Protein AF-0000000078679024 (afdb_homodimer)

Structure (mmCIF, N/CA/C/O backbone):
data_AF-0000000078679024-model_v1
#
loop_
_entity.id
_entity.type
_entity.pdbx_description
1 polymer '(spotted green pufferfish) hypothetical protein'
#
loop_
_atom_site.group_PDB
_atom_site.id
_atom_site.type_symbol
_atom_site.label_atom_id
_atom_site.label_alt_id
_atom_site.label_comp_id
_atom_site.label_asym_id
_atom_site.label_entity_id
_atom_site.label_seq_id
_atom_site.pdbx_PDB_ins_code
_atom_site.Cartn_x
_atom_site.Cartn_y
_atom_site.Cartn_z
_atom_site.occupancy
_atom_site.B_iso_or_equiv
_atom_site.auth_seq_id
_atom_site.auth_comp_id
_atom_site.auth_asym_id
_atom_site.auth_atom_id
_atom_site.pdbx_PDB_model_num
ATOM 1 N N . MET A 1 1 ? -39.25 55.094 72.938 1 32.94 1 MET A N 1
ATOM 2 C CA . MET A 1 1 ? -39.406 53.719 72.5 1 32.94 1 MET A CA 1
ATOM 3 C C . MET A 1 1 ? -38.875 53.469 71.125 1 32.94 1 MET A C 1
ATOM 5 O O . MET A 1 1 ? -39.406 54 70.125 1 32.94 1 MET A O 1
ATOM 9 N N . VAL A 1 2 ? -37.469 53.344 70.938 1 49.06 2 VAL A N 1
ATOM 10 C CA . VAL A 1 2 ? -36.531 53.312 69.875 1 49.06 2 VAL A CA 1
ATOM 11 C C . VAL A 1 2 ? -36.781 52.062 69 1 49.06 2 VAL A C 1
ATOM 13 O O . VAL A 1 2 ? -36.688 50.938 69.562 1 49.06 2 VAL A O 1
ATOM 16 N N . ALA A 1 3 ? -37.688 52.094 68.062 1 48.56 3 ALA A N 1
ATOM 17 C CA . ALA A 1 3 ? -38.188 51.031 67.188 1 48.56 3 ALA A CA 1
ATOM 18 C C . ALA A 1 3 ? -37.031 50.469 66.312 1 48.56 3 ALA A C 1
ATOM 20 O O . ALA A 1 3 ? -36.438 51.188 65.5 1 48.56 3 ALA A O 1
ATOM 21 N N . SER A 1 4 ? -36.219 49.531 66.938 1 46.69 4 SER A N 1
ATOM 22 C CA . SER A 1 4 ? -35.062 48.844 66.438 1 46.69 4 SER A CA 1
ATOM 23 C C . SER A 1 4 ? -35.406 48 65.188 1 46.69 4 SER A C 1
ATOM 25 O O . SER A 1 4 ? -36.188 47.062 65.25 1 46.69 4 SER A O 1
ATOM 27 N N . THR A 1 5 ? -35.625 48.656 64.062 1 48.84 5 THR A N 1
ATOM 28 C CA . THR A 1 5 ? -36.031 47.906 62.875 1 48.84 5 THR A CA 1
ATOM 29 C C . THR A 1 5 ? -35.031 46.844 62.531 1 48.84 5 THR A C 1
ATOM 31 O O . THR A 1 5 ? -33.812 47.062 62.562 1 48.84 5 THR A O 1
ATOM 34 N N . PRO A 1 6 ? -35.344 45.531 62.781 1 50.16 6 PRO A N 1
ATOM 35 C CA . PRO A 1 6 ? -34.438 44.406 62.625 1 50.16 6 PRO A CA 1
ATOM 36 C C . PRO A 1 6 ? -34 44.219 61.156 1 50.16 6 PRO A C 1
ATOM 38 O O . PRO A 1 6 ? -34.75 44.531 60.219 1 50.16 6 PRO A O 1
ATOM 41 N N . ARG A 1 7 ? -32.719 44.594 60.844 1 45.53 7 ARG A N 1
ATOM 42 C CA . ARG A 1 7 ? -32.062 44.469 59.562 1 45.53 7 ARG A CA 1
ATOM 43 C C . ARG A 1 7 ? -32.125 43.062 59.031 1 45.53 7 ARG A C 1
ATOM 45 O O . ARG A 1 7 ? -31.766 42.094 59.719 1 45.53 7 ARG A O 1
ATOM 52 N N . ARG A 1 8 ? -33.188 42.75 58.25 1 46.03 8 ARG A N 1
ATOM 53 C CA . ARG A 1 8 ? -33.375 41.469 57.625 1 46.03 8 ARG A CA 1
ATOM 54 C C . ARG A 1 8 ? -32.094 41 56.938 1 46.03 8 ARG A C 1
ATOM 56 O O . ARG A 1 8 ? -31.422 41.781 56.25 1 46.03 8 ARG A O 1
ATOM 63 N N . LEU A 1 9 ? -31.391 40.031 57.531 1 47.94 9 LEU A N 1
ATOM 64 C CA . LEU A 1 9 ? -30.188 39.344 57.094 1 47.94 9 LEU A CA 1
ATOM 65 C C . LEU A 1 9 ? -30.406 38.781 55.688 1 47.94 9 LEU A C 1
ATOM 67 O O . LEU A 1 9 ? -31.438 38.156 55.406 1 47.94 9 LEU A O 1
ATOM 71 N N . PRO A 1 10 ? -29.641 39.375 54.719 1 48.75 10 PRO A N 1
ATOM 72 C CA . PRO A 1 10 ? -29.75 38.875 53.344 1 48.75 10 PRO A CA 1
ATOM 73 C C . PRO A 1 10 ? -29.609 37.375 53.25 1 48.75 10 PRO A C 1
ATOM 75 O O . PRO A 1 10 ? -28.938 36.75 54.094 1 48.75 10 PRO A O 1
ATOM 78 N N . ARG A 1 11 ? -30.672 36.625 52.875 1 50.94 11 ARG A N 1
ATOM 79 C CA . ARG A 1 11 ? -30.703 35.188 52.625 1 50.94 11 ARG A CA 1
ATOM 80 C C . ARG A 1 11 ? -29.547 34.75 51.719 1 50.94 11 ARG A C 1
ATOM 82 O O . ARG A 1 11 ? -29.25 35.438 50.75 1 50.94 11 ARG A O 1
ATOM 89 N N . PRO A 1 12 ? -28.562 34.031 52.344 1 49.31 12 PRO A N 1
ATOM 90 C CA . PRO A 1 12 ? -27.469 33.531 51.5 1 49.31 12 PRO A CA 1
ATOM 91 C C . PRO A 1 12 ? -27.984 32.719 50.281 1 49.31 12 PRO A C 1
ATOM 93 O O . PRO A 1 12 ? -28.938 31.969 50.406 1 49.31 12 PRO A O 1
ATOM 96 N N . ALA A 1 13 ? -28.141 33.344 49.156 1 49.66 13 ALA A N 1
ATOM 97 C CA . ALA A 1 13 ? -28.484 32.656 47.906 1 49.66 13 ALA A CA 1
ATOM 98 C C . ALA A 1 13 ? -27.594 31.438 47.688 1 49.66 13 ALA A C 1
ATOM 100 O O . ALA A 1 13 ? -26.375 31.547 47.719 1 49.66 13 ALA A O 1
ATOM 101 N N . VAL A 1 14 ? -28 30.234 48.188 1 46.81 14 VAL A N 1
ATOM 102 C CA . VAL A 1 14 ? -27.344 28.953 47.906 1 46.81 14 VAL A CA 1
ATOM 103 C C . VAL A 1 14 ? -27.172 28.797 46.406 1 46.81 14 VAL A C 1
ATOM 105 O O . VAL A 1 14 ? -28.141 28.781 45.656 1 46.81 14 VAL A O 1
ATOM 108 N N . ALA A 1 15 ? -26.125 29.422 45.812 1 44 15 ALA A N 1
ATOM 109 C CA . ALA A 1 15 ? -25.797 29.125 44.438 1 44 15 ALA A CA 1
ATOM 110 C C . ALA A 1 15 ? -25.641 27.625 44.188 1 44 15 ALA A C 1
ATOM 112 O O . ALA A 1 15 ? -24.828 26.969 44.844 1 44 15 ALA A O 1
ATOM 113 N N . LEU A 1 16 ? -26.766 26.953 43.969 1 39.47 16 LEU A N 1
ATOM 114 C CA . LEU A 1 16 ? -26.656 25.562 43.531 1 39.47 16 LEU A CA 1
ATOM 115 C C . LEU A 1 16 ? -25.719 25.453 42.344 1 39.47 16 LEU A C 1
ATOM 117 O O . LEU A 1 16 ? -25.938 26.078 41.312 1 39.47 16 LEU A O 1
ATOM 121 N N . LEU A 1 17 ? -24.391 25.328 42.625 1 43.72 17 LEU A N 1
ATOM 122 C CA . LEU A 1 17 ? -23.438 24.953 41.594 1 43.72 17 LEU A CA 1
ATOM 123 C C . LEU A 1 17 ? -23.875 23.688 40.875 1 43.72 17 LEU A C 1
ATOM 125 O O . LEU A 1 17 ? -23.953 22.609 41.469 1 43.72 17 LEU A O 1
ATOM 129 N N . ALA A 1 18 ? -24.875 23.781 40 1 44.94 18 ALA A N 1
ATOM 130 C CA . ALA A 1 18 ? -25.125 22.656 39.094 1 44.94 18 ALA A CA 1
ATOM 131 C C . ALA A 1 18 ? -23.844 22.172 38.438 1 44.94 18 ALA A C 1
ATOM 133 O O . ALA A 1 18 ? -23.266 22.875 37.625 1 44.94 18 ALA A O 1
ATOM 134 N N . VAL A 1 19 ? -23.078 21.344 39.094 1 42.03 19 VAL A N 1
ATOM 135 C CA . VAL A 1 19 ? -22.016 20.578 38.469 1 42.03 19 VAL A CA 1
ATOM 136 C C . VAL A 1 19 ? -22.562 19.859 37.25 1 42.03 19 VAL A C 1
ATOM 138 O O . VAL A 1 19 ? -23.375 18.938 37.344 1 42.03 19 VAL A O 1
ATOM 141 N N . SER A 1 20 ? -22.812 20.609 36.156 1 40.78 20 SER A N 1
ATOM 142 C CA . SER A 1 20 ? -23.016 19.891 34.875 1 40.78 20 SER A CA 1
ATOM 143 C C . SER A 1 20 ? -21.969 18.797 34.688 1 40.78 20 SER A C 1
ATOM 145 O O . SER A 1 20 ? -20.781 19.094 34.562 1 40.78 20 SER A O 1
ATOM 147 N N . LEU A 1 21 ? -22.172 17.656 35.312 1 38.16 21 LEU A N 1
ATOM 148 C CA . LEU A 1 21 ? -21.438 16.469 34.906 1 38.16 21 LEU A CA 1
ATOM 149 C C . LEU A 1 21 ? -21.422 16.344 33.375 1 38.16 21 LEU A C 1
ATOM 151 O O . LEU A 1 21 ? -22.438 16 32.75 1 38.16 21 LEU A O 1
ATOM 155 N N . LEU A 1 22 ? -20.766 17.281 32.688 1 38.34 22 LEU A N 1
ATOM 156 C CA . LEU A 1 22 ? -20.406 16.906 31.328 1 38.34 22 LEU A CA 1
ATOM 157 C C . LEU A 1 22 ? -19.859 15.484 31.297 1 38.34 22 LEU A C 1
ATOM 159 O O . LEU A 1 22 ? -18.75 15.227 31.75 1 38.34 22 LEU A O 1
ATOM 163 N N . ILE A 1 23 ? -20.734 14.523 31.609 1 39.69 23 ILE A N 1
ATOM 164 C CA . ILE A 1 23 ? -20.375 13.172 31.188 1 39.69 23 ILE A CA 1
ATOM 165 C C . ILE A 1 23 ? -19.766 13.211 29.797 1 39.69 23 ILE A C 1
ATOM 167 O O . ILE A 1 23 ? -20.453 13.531 28.812 1 39.69 23 ILE A O 1
ATOM 171 N N . GLY A 1 24 ? -18.578 13.773 29.672 1 36.91 24 GLY A N 1
ATOM 172 C CA . GLY A 1 24 ? -17.859 13.422 28.453 1 36.91 24 GLY A CA 1
ATOM 173 C C . GLY A 1 24 ? -18.141 12 27.984 1 36.91 24 GLY A C 1
ATOM 174 O O . GLY A 1 24 ? -17.859 11.039 28.703 1 36.91 24 GLY A O 1
ATOM 175 N N . TRP A 1 25 ? -19.297 11.75 27.438 1 38.66 25 TRP A N 1
ATOM 176 C CA . TRP A 1 25 ? -19.438 10.547 26.609 1 38.66 25 TRP A CA 1
ATOM 177 C C . TRP A 1 25 ? -18.125 10.234 25.906 1 38.66 25 TRP A C 1
ATOM 179 O O . TRP A 1 25 ? -17.734 10.922 24.953 1 38.66 25 TRP A O 1
ATOM 189 N N . SER A 1 26 ? -17.047 10.062 26.625 1 35.62 26 SER A N 1
ATOM 190 C CA . SER A 1 26 ? -16 9.398 25.859 1 35.62 26 SER A CA 1
ATOM 191 C C . SER A 1 26 ? -16.562 8.258 25.016 1 35.62 26 SER A C 1
ATOM 193 O O . SER A 1 26 ? -17.156 7.316 25.547 1 35.62 26 SER A O 1
ATOM 195 N N . GLU A 1 27 ? -17.25 8.555 23.969 1 39 27 GLU A N 1
ATOM 196 C CA . GLU A 1 27 ? -17.438 7.453 23.031 1 39 27 GLU A CA 1
ATOM 197 C C . GLU A 1 27 ? -16.25 6.488 23.094 1 39 27 GLU A C 1
ATOM 199 O O . GLU A 1 27 ? -15.109 6.883 22.859 1 39 27 GLU A O 1
ATOM 204 N N . LEU A 1 28 ? -16.234 5.57 24.094 1 34.84 28 LEU A N 1
ATOM 205 C CA . LEU A 1 28 ? -15.344 4.418 23.953 1 34.84 28 LEU A CA 1
ATOM 206 C C . LEU A 1 28 ? -15.141 4.055 22.484 1 34.84 28 LEU A C 1
ATOM 208 O O . LEU A 1 28 ? -16.094 3.76 21.781 1 34.84 28 LEU A O 1
ATOM 212 N N . ALA A 1 29 ? -14.242 4.746 21.891 1 41.06 29 ALA A N 1
ATOM 213 C CA . ALA A 1 29 ? -13.836 4.266 20.562 1 41.06 29 ALA A CA 1
ATOM 214 C C . ALA A 1 29 ? -13.875 2.742 20.5 1 41.06 29 ALA A C 1
ATOM 216 O O . ALA A 1 29 ? -13.531 2.064 21.469 1 41.06 29 ALA A O 1
ATOM 217 N N . PRO A 1 30 ? -14.836 2.086 19.844 1 41.38 30 PRO A N 1
ATOM 218 C CA . PRO A 1 30 ? -14.797 0.625 19.734 1 41.38 30 PRO A CA 1
ATOM 219 C C . PRO A 1 30 ? -13.375 0.074 19.734 1 41.38 30 PRO A C 1
ATOM 221 O O . PRO A 1 30 ? -12.477 0.678 19.141 1 41.38 30 PRO A O 1
ATOM 224 N N . VAL A 1 31 ? -12.945 -0.505 20.828 1 39.78 31 VAL A N 1
ATOM 225 C CA . VAL A 1 31 ? -11.727 -1.314 20.859 1 39.78 31 VAL A CA 1
ATOM 226 C C . VAL A 1 31 ? -11.602 -2.107 19.562 1 39.78 31 VAL A C 1
ATOM 228 O O . VAL A 1 31 ? -12.398 -3.012 19.297 1 39.78 31 VAL A O 1
ATOM 231 N N . HIS A 1 32 ? -11.336 -1.51 18.5 1 44.28 32 HIS A N 1
ATOM 232 C CA . HIS A 1 32 ? -11.078 -2.305 17.297 1 44.28 32 HIS A CA 1
ATOM 233 C C . HIS A 1 32 ? -10.062 -3.406 17.578 1 44.28 32 HIS A C 1
ATOM 235 O O . HIS A 1 32 ? -9.008 -3.146 18.156 1 44.28 32 HIS A O 1
ATOM 241 N N . LEU A 1 33 ? -10.484 -4.629 17.969 1 45.78 33 LEU A N 1
ATOM 242 C CA . LEU A 1 33 ? -9.68 -5.848 18.031 1 45.78 33 LEU A CA 1
ATOM 243 C C . LEU A 1 33 ? -8.547 -5.812 17.031 1 45.78 33 LEU A C 1
ATOM 245 O O . LEU A 1 33 ? -8.695 -5.262 15.93 1 45.78 33 LEU A O 1
ATOM 249 N N . PRO A 1 34 ? -7.332 -6.078 17.641 1 54.94 34 PRO A N 1
ATOM 250 C CA . PRO A 1 34 ? -6.152 -6.098 16.766 1 54.94 34 PRO A CA 1
ATOM 251 C C . PRO A 1 34 ? -6.398 -6.82 15.445 1 54.94 34 PRO A C 1
ATOM 253 O O . PRO A 1 34 ? -7.172 -7.781 15.398 1 54.94 34 PRO A O 1
ATOM 256 N N . HIS A 1 35 ? -6.215 -6.195 14.367 1 64.12 35 HIS A N 1
ATOM 257 C CA . HIS A 1 35 ? -6.164 -6.742 13.016 1 64.12 35 HIS A CA 1
ATOM 258 C C . HIS A 1 35 ? -5.34 -8.023 12.969 1 64.12 35 HIS A C 1
ATOM 260 O O . HIS A 1 35 ? -4.121 -7.992 13.164 1 64.12 35 HIS A O 1
ATOM 266 N N . LYS A 1 36 ? -6.066 -9.234 13.258 1 84.25 36 LYS A N 1
ATOM 267 C CA . LYS A 1 36 ? -5.309 -10.477 13.141 1 84.25 36 LYS A CA 1
ATOM 268 C C . LYS A 1 36 ? -5.246 -10.953 11.695 1 84.25 36 LYS A C 1
ATOM 270 O O . LYS A 1 36 ? -6.281 -11.172 11.062 1 84.25 36 LYS A O 1
ATOM 275 N N . ALA A 1 37 ? -4.051 -11.141 11.219 1 92.62 37 ALA A N 1
ATOM 276 C CA . ALA A 1 37 ? -3.838 -11.578 9.844 1 92.62 37 ALA A CA 1
ATOM 277 C C . ALA A 1 37 ? -4.273 -13.031 9.664 1 92.62 37 ALA A C 1
ATOM 279 O O . ALA A 1 37 ? -4.152 -13.844 10.586 1 92.62 37 ALA A O 1
ATOM 280 N N . LEU A 1 38 ? -4.762 -13.406 8.531 1 95.62 38 LEU A N 1
ATOM 281 C CA . LEU A 1 38 ? -5.188 -14.766 8.211 1 95.62 38 LEU A CA 1
ATOM 282 C C . LEU A 1 38 ? -3.984 -15.68 8.023 1 95.62 38 LEU A C 1
ATOM 284 O O . LEU A 1 38 ? -4.125 -16.906 8.039 1 95.62 38 LEU A O 1
ATOM 288 N N . SER A 1 39 ? -2.822 -15.133 7.832 1 97.19 39 SER A N 1
ATOM 289 C CA . SER A 1 39 ? -1.558 -15.852 7.703 1 97.19 39 SER A CA 1
ATOM 290 C C . SER A 1 39 ? -0.454 -15.172 8.508 1 97.19 39 SER A C 1
ATOM 292 O O . SER A 1 39 ? -0.233 -13.969 8.367 1 97.19 39 SER A O 1
ATOM 294 N N . PRO A 1 40 ? 0.361 -15.883 9.273 1 95.56 40 PRO A N 1
ATOM 295 C CA . PRO A 1 40 ? 1.356 -15.297 10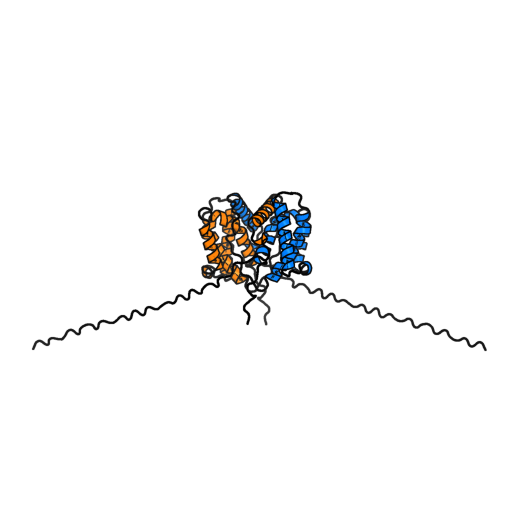.18 1 95.5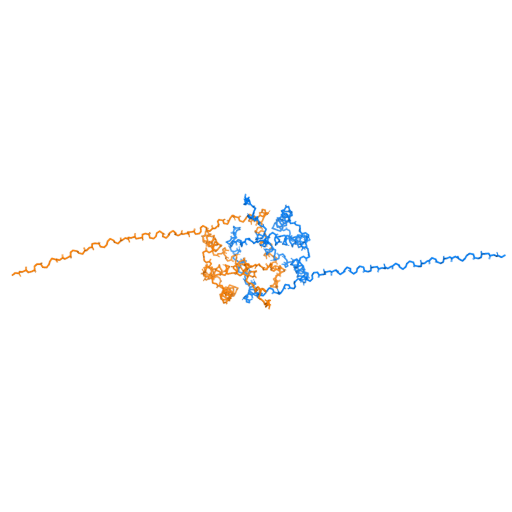6 40 PRO A CA 1
ATOM 296 C C . PRO A 1 40 ? 2.404 -14.469 9.438 1 95.56 40 PRO A C 1
ATOM 298 O O . PRO A 1 40 ? 2.781 -13.391 9.906 1 95.56 40 PRO A O 1
ATOM 301 N N . PRO A 1 41 ? 2.854 -14.875 8.25 1 96.75 41 PRO A N 1
ATOM 302 C CA . PRO A 1 41 ? 3.873 -14.062 7.578 1 96.75 41 PRO A CA 1
ATOM 303 C C . PRO A 1 41 ? 3.389 -12.648 7.266 1 96.75 41 PRO A C 1
ATOM 305 O O . PRO A 1 41 ? 4.203 -11.734 7.102 1 96.75 41 PRO A O 1
ATOM 308 N N . LEU A 1 42 ? 2.121 -12.445 7.219 1 95.5 42 LEU A N 1
ATOM 309 C CA . LEU A 1 42 ? 1.59 -11.117 6.922 1 95.5 42 LEU A CA 1
ATOM 310 C C . LEU A 1 42 ? 1.8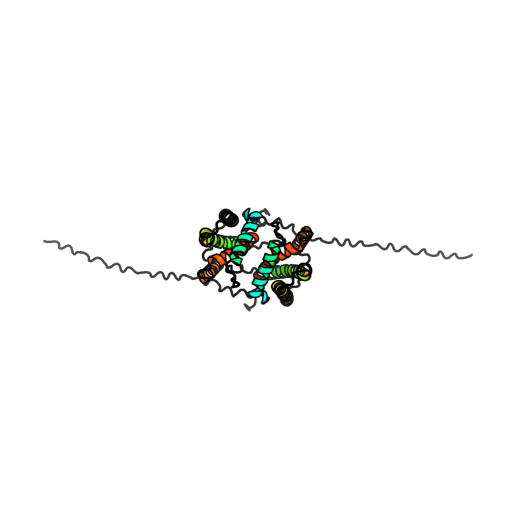93 -10.148 8.055 1 95.5 42 LEU A C 1
ATOM 312 O O . LEU A 1 42 ? 1.947 -8.938 7.84 1 95.5 42 LEU A O 1
ATOM 316 N N . ASP A 1 43 ? 2.143 -10.688 9.258 1 90.62 43 ASP A N 1
ATOM 317 C CA . ASP A 1 43 ? 2.432 -9.852 10.414 1 90.62 43 ASP A CA 1
ATOM 318 C C . ASP A 1 43 ? 3.873 -10.039 10.883 1 90.62 43 ASP A C 1
ATOM 320 O O . ASP A 1 43 ? 4.25 -9.562 11.953 1 90.62 43 ASP A O 1
ATOM 324 N N . ASP A 1 44 ? 4.641 -10.695 10.055 1 92.69 44 ASP A N 1
ATOM 325 C CA . ASP A 1 44 ? 6.012 -11.008 10.453 1 92.69 44 ASP A CA 1
ATOM 326 C C . ASP A 1 44 ? 6.977 -9.922 9.977 1 92.69 44 ASP A C 1
ATOM 328 O O . ASP A 1 44 ? 7.027 -9.609 8.789 1 92.69 44 ASP A O 1
ATOM 332 N N . GLU A 1 45 ? 7.789 -9.445 10.93 1 89.31 45 GLU A N 1
ATOM 333 C CA . GLU A 1 45 ? 8.727 -8.359 10.641 1 89.31 45 GLU A CA 1
ATOM 334 C C . GLU A 1 45 ? 9.789 -8.797 9.641 1 89.31 45 GLU A C 1
ATOM 336 O O . GLU A 1 45 ? 10.195 -8.016 8.781 1 89.31 45 GLU A O 1
ATOM 341 N N . GLN A 1 46 ? 10.172 -10 9.734 1 91.38 46 GLN A N 1
ATOM 342 C CA . GLN A 1 46 ? 11.211 -10.492 8.828 1 91.38 46 GLN A CA 1
ATOM 343 C C . GLN A 1 46 ? 10.68 -10.648 7.41 1 91.38 46 GLN A C 1
ATOM 345 O O . GLN A 1 46 ? 11.406 -10.422 6.441 1 91.38 46 GLN A O 1
ATOM 350 N N . THR A 1 47 ? 9.422 -11.023 7.316 1 94.06 47 THR A N 1
ATOM 351 C CA . THR A 1 47 ? 8.805 -11.086 5.996 1 94.06 47 THR A CA 1
ATOM 352 C C . THR A 1 47 ? 8.719 -9.695 5.375 1 94.06 47 THR A C 1
ATOM 354 O O . THR A 1 47 ? 9.047 -9.508 4.203 1 94.06 47 THR A O 1
ATOM 357 N N . HIS A 1 48 ? 8.344 -8.758 6.188 1 90.88 48 HIS A N 1
ATOM 358 C CA . HIS A 1 48 ? 8.258 -7.379 5.727 1 90.88 48 HIS A CA 1
ATOM 359 C C . HIS A 1 48 ? 9.609 -6.887 5.215 1 90.88 48 HIS A C 1
ATOM 361 O O . HIS A 1 48 ? 9.68 -6.262 4.156 1 90.88 48 HIS A O 1
ATOM 367 N N . LYS A 1 49 ? 10.57 -7.191 5.93 1 89.56 49 LYS A N 1
ATOM 368 C CA . LYS A 1 49 ? 11.914 -6.773 5.531 1 89.56 49 LYS A CA 1
ATOM 369 C C . LYS A 1 49 ? 12.32 -7.422 4.211 1 89.56 49 LYS A C 1
ATOM 371 O O . LYS A 1 49 ? 12.906 -6.766 3.346 1 89.56 49 LYS A O 1
ATOM 376 N N . ALA A 1 50 ? 12.055 -8.68 4.102 1 93.19 50 ALA A N 1
ATOM 377 C CA . ALA A 1 50 ? 12.383 -9.383 2.863 1 93.19 50 ALA A CA 1
ATOM 378 C C . ALA A 1 50 ? 11.648 -8.758 1.676 1 93.19 50 ALA A C 1
ATOM 380 O O . ALA A 1 50 ? 12.219 -8.609 0.595 1 93.19 50 ALA A O 1
ATOM 381 N N . VAL A 1 51 ? 10.352 -8.414 1.859 1 94.44 51 VAL A N 1
ATOM 382 C CA . VAL A 1 51 ? 9.555 -7.77 0.823 1 94.44 51 VAL A CA 1
ATOM 383 C C . VAL A 1 51 ? 10.211 -6.461 0.396 1 94.44 51 VAL A C 1
ATOM 385 O O . VAL A 1 51 ? 10.43 -6.23 -0.795 1 94.44 51 VAL A O 1
ATOM 388 N N . GLU A 1 52 ? 10.617 -5.676 1.297 1 90.75 52 GLU A N 1
ATOM 389 C CA . GLU A 1 52 ? 11.211 -4.367 1.031 1 90.75 52 GLU A CA 1
ATOM 390 C C . GLU A 1 52 ? 12.547 -4.508 0.303 1 90.75 52 GLU A C 1
ATOM 392 O O . GLU A 1 52 ? 12.805 -3.799 -0.669 1 90.75 52 GLU A O 1
ATOM 397 N N . GLU A 1 53 ? 13.305 -5.43 0.794 1 90.88 53 GLU A N 1
ATOM 398 C CA . GLU A 1 53 ? 14.625 -5.613 0.203 1 90.88 53 GLU A CA 1
ATOM 399 C C . GLU A 1 53 ? 14.523 -6.074 -1.248 1 90.88 53 GLU A C 1
ATOM 401 O O . GLU A 1 53 ? 15.227 -5.559 -2.119 1 90.88 53 GLU A O 1
ATOM 406 N N . VAL A 1 54 ? 13.68 -6.988 -1.48 1 93.25 54 VAL A N 1
ATOM 407 C CA . VAL A 1 54 ? 13.531 -7.52 -2.832 1 93.25 54 VAL A CA 1
ATOM 408 C C . VAL A 1 54 ? 12.945 -6.445 -3.748 1 93.25 54 VAL A C 1
ATOM 410 O O . VAL A 1 54 ? 13.43 -6.246 -4.867 1 93.25 54 VAL A O 1
ATOM 413 N N . ALA A 1 55 ? 11.922 -5.754 -3.297 1 92.69 55 ALA A N 1
ATOM 414 C CA . ALA A 1 55 ? 11.32 -4.691 -4.098 1 92.69 55 ALA A CA 1
ATOM 415 C C . ALA A 1 55 ? 12.336 -3.592 -4.406 1 92.69 55 ALA A C 1
ATOM 417 O O . ALA A 1 55 ? 12.445 -3.143 -5.547 1 92.69 55 ALA A O 1
ATOM 418 N N . ASN A 1 56 ? 13.117 -3.203 -3.41 1 89.69 56 ASN A N 1
ATOM 419 C CA . ASN A 1 56 ? 14.109 -2.146 -3.576 1 89.69 56 ASN A CA 1
ATOM 420 C C . ASN A 1 56 ? 15.188 -2.543 -4.578 1 89.69 56 ASN A C 1
ATOM 422 O O . ASN A 1 56 ? 15.562 -1.748 -5.441 1 89.69 56 ASN A O 1
ATOM 426 N N . GLN A 1 57 ? 15.656 -3.715 -4.434 1 90.31 57 GLN A N 1
ATOM 427 C CA . GLN A 1 57 ? 16.703 -4.191 -5.34 1 90.31 57 GLN A CA 1
ATOM 428 C C . GLN A 1 57 ? 16.203 -4.215 -6.781 1 90.31 57 GLN A C 1
ATOM 430 O O . GLN A 1 57 ? 16.922 -3.811 -7.699 1 90.31 57 GLN A O 1
ATOM 435 N N . ALA A 1 58 ? 15 -4.656 -6.973 1 91.94 58 ALA A N 1
ATOM 436 C CA . ALA A 1 58 ? 14.43 -4.699 -8.312 1 91.94 58 ALA A CA 1
ATOM 437 C C . ALA A 1 58 ? 14.266 -3.295 -8.891 1 91.94 58 ALA A C 1
ATOM 439 O O . ALA A 1 58 ? 14.516 -3.068 -10.07 1 91.94 58 ALA A O 1
ATOM 440 N N . GLN A 1 59 ? 13.82 -2.361 -8.07 1 89.62 59 GLN A N 1
ATOM 441 C CA . GLN A 1 59 ? 13.641 -0.982 -8.516 1 89.62 59 GLN A CA 1
ATOM 442 C C . GLN A 1 59 ? 14.977 -0.342 -8.883 1 89.62 59 GLN A C 1
ATOM 444 O O . GLN A 1 59 ? 15.039 0.501 -9.773 1 89.62 59 GLN A O 1
ATOM 449 N N . LEU A 1 60 ? 15.945 -0.691 -8.156 1 87.06 60 LEU A N 1
ATOM 450 C CA . LEU A 1 60 ? 17.281 -0.188 -8.461 1 87.06 60 LEU A CA 1
ATOM 451 C C . LEU A 1 60 ? 17.781 -0.736 -9.789 1 87.06 60 LEU A C 1
ATOM 453 O O . LEU A 1 60 ? 18.484 -0.04 -10.531 1 87.06 60 LEU A O 1
ATOM 457 N N . GLU A 1 61 ? 17.438 -1.966 -10.094 1 88.12 61 GLU A N 1
ATOM 458 C CA . GLU A 1 61 ? 17.859 -2.594 -11.344 1 88.12 61 GLU A CA 1
ATOM 459 C C . GLU A 1 61 ? 17.156 -1.97 -12.539 1 88.12 61 GLU A C 1
ATOM 461 O O . GLU A 1 61 ? 17.75 -1.782 -13.602 1 88.12 61 GLU A O 1
ATOM 466 N N . GLN A 1 62 ? 15.852 -1.698 -12.344 1 82.25 62 GLN A N 1
ATOM 467 C CA . GLN A 1 62 ? 15.062 -1.079 -13.398 1 82.25 62 GLN A CA 1
ATOM 468 C C . GLN A 1 62 ? 14.156 0.014 -12.844 1 82.25 62 GLN A C 1
ATOM 470 O O . GLN A 1 62 ? 13.227 -0.27 -12.078 1 82.25 62 GLN A O 1
ATOM 475 N N . ASP A 1 63 ? 14.594 1.211 -13.25 1 69.56 63 ASP A N 1
ATOM 476 C CA . ASP A 1 63 ? 13.805 2.363 -12.828 1 69.56 63 ASP A CA 1
ATOM 477 C C . ASP A 1 63 ? 12.719 2.688 -13.852 1 69.56 63 ASP A C 1
ATOM 479 O O . ASP A 1 63 ? 12.984 3.352 -14.859 1 69.56 63 ASP A O 1
ATOM 483 N N . ASP A 1 64 ? 11.586 2.117 -13.641 1 77.25 64 ASP A N 1
ATOM 484 C CA . ASP A 1 64 ? 10.445 2.348 -14.523 1 77.25 64 ASP A CA 1
ATOM 485 C C . ASP A 1 64 ? 9.305 3.039 -13.773 1 77.25 64 ASP A C 1
ATOM 487 O O . ASP A 1 64 ? 8.594 2.406 -12.992 1 77.25 64 ASP A O 1
ATOM 491 N N . PRO A 1 65 ? 9.227 4.281 -13.938 1 71.88 65 PRO A N 1
ATOM 492 C CA . PRO A 1 65 ? 8.219 5.039 -13.188 1 71.88 65 PRO A CA 1
ATOM 493 C C . PRO A 1 65 ? 6.816 4.883 -13.766 1 71.88 65 PRO A C 1
ATOM 495 O O . PRO A 1 65 ? 5.867 5.484 -13.258 1 71.88 65 PRO A O 1
ATOM 498 N N . SER A 1 66 ? 6.707 4.031 -14.797 1 75.12 66 SER A N 1
ATOM 499 C CA . SER A 1 66 ? 5.402 3.885 -15.43 1 75.12 66 SER A CA 1
ATOM 500 C C . SER A 1 66 ? 4.344 3.449 -14.422 1 75.12 66 SER A C 1
ATOM 502 O O . SER A 1 66 ? 4.652 3.213 -13.25 1 75.12 66 SER A O 1
ATOM 504 N N . VAL A 1 67 ? 3.201 3.352 -14.938 1 76.38 67 VAL A N 1
ATOM 505 C CA . VAL A 1 67 ? 2.039 3.02 -14.125 1 76.38 67 VAL A CA 1
ATOM 506 C C . VAL A 1 67 ? 2.254 1.673 -13.438 1 76.38 67 VAL A C 1
ATOM 508 O O . VAL A 1 67 ? 2.863 0.768 -14.016 1 76.38 67 VAL A O 1
ATOM 511 N N . ARG A 1 68 ? 1.782 1.633 -12.258 1 86.06 68 ARG A N 1
ATOM 512 C CA . ARG A 1 68 ? 1.866 0.411 -11.469 1 86.06 68 ARG A CA 1
ATOM 513 C C . ARG A 1 68 ? 1.126 -0.736 -12.148 1 86.06 68 ARG A C 1
ATOM 515 O O . ARG A 1 68 ? 0.085 -0.526 -12.773 1 86.06 68 ARG A O 1
ATOM 522 N N . LEU A 1 69 ? 1.668 -1.917 -12.023 1 93 69 LEU A N 1
ATOM 523 C CA . LEU A 1 69 ? 1.064 -3.131 -12.562 1 93 69 LEU A CA 1
ATOM 524 C C . LEU A 1 69 ? -0.224 -3.473 -11.82 1 93 69 LEU A C 1
ATOM 526 O O . LEU A 1 69 ? -1.219 -3.855 -12.445 1 93 69 LEU A O 1
ATOM 530 N N . MET A 1 70 ? -0.158 -3.27 -10.492 1 93.06 70 MET A N 1
ATOM 531 C CA . MET A 1 70 ? -1.303 -3.586 -9.641 1 93.06 70 MET A CA 1
ATOM 532 C C . MET A 1 70 ? -2.393 -2.529 -9.781 1 93.06 70 MET A C 1
ATOM 534 O O . MET A 1 70 ? -2.17 -1.358 -9.469 1 93.06 70 MET A O 1
ATOM 538 N N . PRO A 1 71 ? -3.549 -2.98 -10.258 1 89.94 71 PRO A N 1
ATOM 539 C CA . PRO A 1 71 ? -4.641 -2.006 -10.258 1 89.94 71 PRO A CA 1
ATOM 540 C C . PRO A 1 71 ? -5.102 -1.626 -8.852 1 89.94 71 PRO A C 1
ATOM 542 O O . PRO A 1 71 ? -4.883 -2.385 -7.902 1 89.94 71 PRO A O 1
ATOM 545 N N . HIS A 1 72 ? -5.688 -0.506 -8.789 1 87.5 72 HIS A N 1
ATOM 546 C CA . HIS A 1 72 ? -6.281 -0.104 -7.516 1 87.5 72 HIS A CA 1
ATOM 547 C C . HIS A 1 72 ? -7.457 -1.002 -7.148 1 87.5 72 HIS A C 1
ATOM 549 O O . HIS A 1 72 ? -8.211 -1.436 -8.023 1 87.5 72 HIS A O 1
ATOM 555 N N . PRO A 1 73 ? -7.574 -1.25 -5.887 1 85.56 73 PRO A N 1
ATOM 556 C CA . PRO A 1 73 ? -8.766 -2.008 -5.504 1 85.56 73 PRO A CA 1
ATOM 557 C C . PRO A 1 73 ? -10.062 -1.258 -5.801 1 85.56 73 PRO A C 1
ATOM 559 O O . PRO A 1 73 ? -10.055 -0.031 -5.934 1 85.56 73 PRO A O 1
ATOM 562 N N . PRO A 1 74 ? -11.102 -2.057 -5.895 1 78.69 74 PRO A N 1
ATOM 563 C CA . PRO A 1 74 ? -12.383 -1.393 -6.141 1 78.69 74 PRO A CA 1
ATOM 564 C C . PRO A 1 74 ? -12.758 -0.416 -5.027 1 78.69 74 PRO A C 1
ATOM 566 O O . PRO A 1 74 ? -12.484 -0.674 -3.854 1 78.69 74 PRO A O 1
ATOM 569 N N . ALA A 1 75 ? -13.367 0.626 -5.531 1 76.5 75 ALA A N 1
ATOM 570 C CA . ALA A 1 75 ? -13.812 1.633 -4.574 1 76.5 75 ALA A CA 1
ATOM 571 C C . ALA A 1 75 ? -15.039 1.151 -3.803 1 76.5 75 ALA A C 1
ATOM 573 O O . ALA A 1 75 ? -15.969 0.594 -4.387 1 76.5 75 ALA A O 1
ATOM 574 N N . GLY A 1 76 ? -14.984 1.345 -2.549 1 76.5 76 GLY A N 1
ATOM 575 C CA . GLY A 1 76 ? -16.125 1.031 -1.705 1 76.5 76 GLY A CA 1
ATOM 576 C C . GLY A 1 76 ? -16.922 2.258 -1.29 1 76.5 76 GLY A C 1
ATOM 577 O O . GLY A 1 76 ? -16.531 3.387 -1.6 1 76.5 76 GLY A O 1
ATOM 578 N N . PRO A 1 77 ? -18.016 2.027 -0.634 1 77 77 PRO A N 1
ATOM 579 C CA . PRO A 1 77 ? -18.875 3.141 -0.237 1 77 77 PRO A CA 1
ATOM 580 C C . PRO A 1 77 ? -18.219 4.082 0.761 1 77 77 PRO A C 1
ATOM 582 O O . PRO A 1 77 ? -18.594 5.25 0.865 1 77 77 PRO A O 1
ATOM 585 N N . ASP A 1 78 ? -17.172 3.643 1.404 1 85.38 78 ASP A N 1
ATOM 586 C CA . ASP A 1 78 ? -16.547 4.453 2.439 1 85.38 78 ASP A CA 1
ATOM 587 C C . ASP A 1 78 ? -15.234 5.066 1.936 1 85.38 78 ASP A C 1
ATOM 589 O O . ASP A 1 78 ? -14.43 5.559 2.727 1 85.38 78 ASP A O 1
ATOM 593 N N . ASN A 1 79 ? -15.102 5.117 0.639 1 88.06 79 ASN A N 1
ATOM 594 C CA . ASN A 1 79 ? -13.82 5.531 0.08 1 88.06 79 ASN A CA 1
ATOM 595 C C . ASN A 1 79 ? -13.477 6.969 0.464 1 88.06 79 ASN A C 1
ATOM 597 O O . ASN A 1 79 ? -12.352 7.254 0.87 1 88.06 79 ASN A O 1
ATOM 601 N N . LEU A 1 80 ? -14.492 7.836 0.332 1 91.25 80 LEU A N 1
ATOM 602 C CA . LEU A 1 80 ? -14.211 9.242 0.608 1 91.25 80 LEU A CA 1
ATOM 603 C C . LEU A 1 80 ? -13.859 9.445 2.078 1 91.25 80 LEU A C 1
ATOM 605 O O . LEU A 1 80 ? -12.969 10.242 2.404 1 91.25 80 LEU A O 1
ATOM 609 N N . GLU A 1 81 ? -14.523 8.75 2.945 1 91.5 81 GLU A N 1
ATOM 610 C CA . GLU A 1 81 ? -14.227 8.844 4.371 1 91.5 81 GLU A CA 1
ATOM 611 C C . GLU A 1 81 ? -12.797 8.398 4.66 1 91.5 81 GLU A C 1
ATOM 613 O O . GLU A 1 81 ? -12.062 9.07 5.398 1 91.5 81 GLU A O 1
ATOM 618 N N . ILE A 1 82 ? -12.414 7.32 4.109 1 93.19 82 ILE A N 1
ATOM 619 C CA . ILE A 1 82 ? -11.062 6.789 4.297 1 93.19 82 ILE A CA 1
ATOM 620 C C . ILE A 1 82 ? -10.047 7.738 3.674 1 93.19 82 ILE A C 1
ATOM 622 O O . ILE A 1 82 ? -8.977 7.969 4.242 1 93.19 82 ILE A O 1
ATOM 626 N N . CYS A 1 83 ? -10.414 8.258 2.562 1 95.81 83 CYS A N 1
ATOM 627 C CA . CYS A 1 83 ? -9.594 9.281 1.921 1 95.81 83 CYS A CA 1
ATOM 628 C C . CYS A 1 83 ? -9.344 10.453 2.861 1 95.81 83 CYS A C 1
ATOM 630 O O . CYS A 1 83 ? -8.195 10.836 3.094 1 95.81 83 CYS A O 1
ATOM 632 N N . CYS A 1 84 ? -10.391 10.961 3.432 1 97.44 84 CYS A N 1
ATOM 633 C CA . CYS A 1 84 ? -10.281 12.141 4.289 1 97.44 84 CYS A CA 1
ATOM 634 C C . CYS A 1 84 ? -9.516 11.812 5.566 1 97.44 84 CYS A C 1
ATOM 636 O O . CYS A 1 84 ? -8.789 12.656 6.09 1 97.44 84 CYS A O 1
ATOM 638 N N . LEU A 1 85 ? -9.641 10.633 6.027 1 96.62 85 LEU A N 1
ATOM 639 C CA . LEU A 1 85 ? -8.852 10.156 7.156 1 96.62 85 LEU A CA 1
ATOM 640 C C . LEU A 1 85 ? -7.363 10.234 6.852 1 96.62 85 LEU A C 1
ATOM 642 O O . LEU A 1 85 ? -6.586 10.766 7.648 1 96.62 85 LEU A O 1
ATOM 646 N N . HIS A 1 86 ? -6.992 9.766 5.73 1 97.5 86 HIS A N 1
ATOM 647 C CA . HIS A 1 86 ? -5.578 9.758 5.367 1 97.5 86 HIS A CA 1
ATOM 648 C C . HIS A 1 86 ? -5.102 11.148 4.977 1 97.5 86 HIS A C 1
ATOM 650 O O . HIS A 1 86 ? -3.922 11.469 5.129 1 97.5 86 HIS A O 1
ATOM 656 N N . ALA A 1 87 ? -6.031 11.984 4.547 1 98.44 87 ALA A N 1
ATOM 657 C CA . ALA A 1 87 ? -5.684 13.391 4.367 1 98.44 87 ALA A CA 1
ATOM 658 C C . ALA A 1 87 ? -5.273 14.031 5.691 1 98.44 87 ALA A C 1
ATOM 660 O O . ALA A 1 87 ? -4.379 14.883 5.73 1 98.44 87 ALA A O 1
ATOM 661 N N . ASN A 1 88 ? -5.93 13.656 6.719 1 98.38 88 ASN A N 1
ATOM 662 C CA . ASN A 1 88 ? -5.543 14.141 8.039 1 98.38 88 ASN A CA 1
ATOM 663 C C . ASN A 1 88 ? -4.129 13.703 8.406 1 98.38 88 ASN A C 1
ATOM 665 O O . ASN A 1 88 ? -3.346 14.5 8.93 1 98.38 88 ASN A O 1
ATOM 669 N N . ILE A 1 89 ? -3.773 12.484 8.18 1 98.25 89 ILE A N 1
ATOM 670 C CA . ILE A 1 89 ? -2.438 11.969 8.461 1 98.25 89 ILE A CA 1
ATOM 671 C C . ILE A 1 89 ? -1.42 12.648 7.547 1 98.25 89 ILE A C 1
ATOM 673 O O . ILE A 1 89 ? -0.292 12.922 7.961 1 98.25 89 ILE A O 1
ATOM 677 N N . LEU A 1 90 ? -1.859 12.914 6.348 1 98.56 90 LEU A N 1
ATOM 678 C CA . LEU A 1 90 ? -1.019 13.664 5.422 1 98.56 90 LEU A CA 1
ATOM 679 C C . LEU A 1 90 ? -0.643 15.023 6.008 1 98.56 90 LEU A C 1
ATOM 681 O O . LEU A 1 90 ? 0.521 15.43 5.949 1 98.56 90 LEU A O 1
ATOM 685 N N . ASP A 1 91 ? -1.579 15.68 6.578 1 98.12 91 ASP A N 1
ATOM 686 C CA . ASP A 1 91 ? -1.293 16.969 7.195 1 98.12 91 ASP A CA 1
ATOM 687 C C . ASP A 1 91 ? -0.29 16.828 8.336 1 98.12 91 ASP A C 1
ATOM 689 O O . ASP A 1 91 ? 0.574 17.688 8.523 1 98.12 91 ASP A O 1
ATOM 693 N N . PHE A 1 92 ? -0.436 15.797 9.039 1 98.06 92 PHE A N 1
ATOM 694 C CA . PHE A 1 92 ? 0.546 15.523 10.086 1 98.06 92 PHE A CA 1
ATOM 695 C C . PHE A 1 92 ? 1.941 15.375 9.484 1 98.06 92 PHE A C 1
ATOM 697 O O . PHE A 1 92 ? 2.91 15.914 10.023 1 98.06 92 PHE A O 1
ATOM 704 N N . TYR A 1 93 ? 2.078 14.633 8.445 1 97.5 93 TYR A N 1
ATOM 705 C CA . TYR A 1 93 ? 3.359 14.453 7.77 1 97.5 93 TYR A CA 1
ATOM 706 C C . TYR A 1 93 ? 3.943 15.797 7.344 1 97.5 93 TYR A C 1
ATOM 708 O O . TYR A 1 93 ? 5.133 16.062 7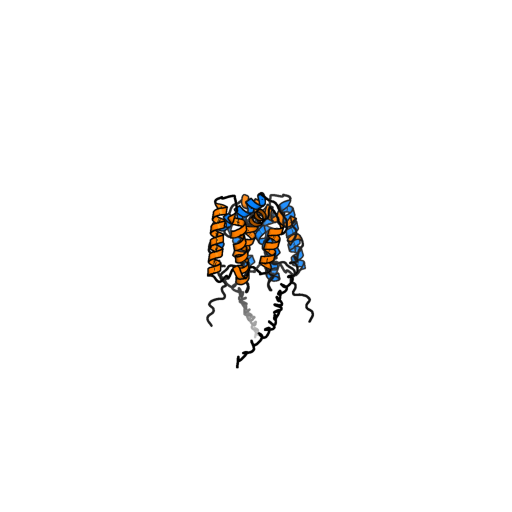.547 1 97.5 93 TYR A O 1
ATOM 716 N N . LEU A 1 94 ? 3.102 16.609 6.715 1 97.19 94 LEU A N 1
ATOM 717 C CA . LEU A 1 94 ? 3.551 17.906 6.207 1 97.19 94 LEU A CA 1
ATOM 718 C C . LEU A 1 94 ? 4.062 18.797 7.34 1 97.19 94 LEU A C 1
ATOM 720 O O . LEU A 1 94 ? 5.066 19.484 7.188 1 97.19 94 LEU A O 1
ATOM 724 N N . LEU A 1 95 ? 3.443 18.656 8.484 1 95.69 95 LEU A N 1
ATOM 725 C CA . LEU A 1 95 ? 3.734 19.547 9.586 1 95.69 95 LEU A CA 1
ATOM 726 C C . LEU A 1 95 ? 4.875 19.016 10.445 1 95.69 95 LEU A C 1
ATOM 728 O O . LEU A 1 95 ? 5.707 19.781 10.938 1 95.69 95 LEU A O 1
ATOM 732 N N . ASN A 1 96 ? 4.945 17.703 10.562 1 94.69 96 ASN A N 1
ATOM 733 C CA . ASN A 1 96 ? 5.809 17.156 11.609 1 94.69 96 ASN A CA 1
ATOM 734 C C . ASN A 1 96 ? 6.957 16.344 11.016 1 94.69 96 ASN A C 1
ATOM 736 O O . ASN A 1 96 ? 7.957 16.094 11.688 1 94.69 96 ASN A O 1
ATOM 740 N N . VAL A 1 97 ? 6.832 15.922 9.844 1 95.25 97 VAL A N 1
ATOM 741 C CA . VAL A 1 97 ? 7.824 15.016 9.266 1 95.25 97 VAL A CA 1
ATOM 742 C C . VAL A 1 97 ? 8.602 15.734 8.164 1 95.25 97 VAL A C 1
ATOM 744 O O . VAL A 1 97 ? 9.828 15.797 8.211 1 95.25 97 VAL A O 1
ATOM 747 N N . LEU A 1 98 ? 7.898 16.391 7.215 1 93.94 98 LEU A N 1
ATOM 748 C CA . LEU A 1 98 ? 8.508 16.938 6.008 1 93.94 98 LEU A CA 1
ATOM 749 C C . LEU A 1 98 ? 8.977 18.375 6.242 1 93.94 98 LEU A C 1
ATOM 751 O O . LEU A 1 98 ? 9.797 18.906 5.484 1 93.94 98 LEU A O 1
ATOM 755 N N . SER A 1 99 ? 8.453 19.047 7.18 1 86.5 99 SER A N 1
ATOM 756 C CA . SER A 1 99 ? 8.844 20.422 7.465 1 86.5 99 SER A CA 1
ATOM 757 C C . SER A 1 99 ? 10.234 20.5 8.07 1 86.5 99 SER A C 1
ATOM 759 O O . SER A 1 99 ? 10.898 21.531 8.008 1 86.5 99 SER A O 1
ATOM 761 N N . HIS A 1 100 ? 10.727 19.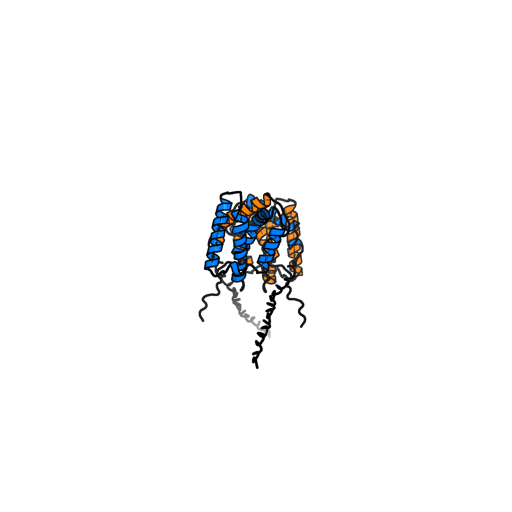422 8.562 1 72.69 100 HIS A N 1
ATOM 762 C CA . HIS A 1 100 ? 11.984 19.422 9.297 1 72.69 100 HIS A CA 1
ATOM 763 C C . HIS A 1 100 ? 13.031 18.562 8.586 1 72.69 100 HIS A C 1
ATOM 765 O O . HIS A 1 100 ? 14.086 18.281 9.148 1 72.69 100 HIS A O 1
ATOM 771 N N . HIS A 1 101 ? 12.711 18.219 7.449 1 67 101 HIS A N 1
ATOM 772 C CA . HIS A 1 101 ? 13.664 17.312 6.82 1 67 101 HIS A CA 1
ATOM 773 C C . HIS A 1 101 ? 14.891 18.062 6.316 1 67 101 HIS A C 1
ATOM 775 O O . HIS A 1 101 ? 14.766 19.094 5.66 1 67 101 HIS A O 1
ATOM 781 N N . SER A 1 102 ? 15.914 17.562 6.73 1 61.69 102 SER A N 1
ATOM 782 C CA . SER A 1 102 ? 17.203 18.219 6.559 1 61.69 102 SER A CA 1
ATOM 783 C C . SER A 1 102 ? 17.703 18.078 5.125 1 61.69 102 SER A C 1
ATOM 785 O O . SER A 1 102 ? 18.406 18.969 4.617 1 61.69 102 SER A O 1
ATOM 787 N N . THR A 1 103 ? 17.453 16.906 4.59 1 65.19 103 THR A N 1
ATOM 788 C CA . THR A 1 103 ? 17.984 16.734 3.244 1 65.19 103 THR A CA 1
ATOM 789 C C . THR A 1 103 ? 17.078 17.375 2.207 1 65.19 103 THR A C 1
ATOM 791 O O . THR A 1 103 ? 15.914 17 2.078 1 65.19 103 THR A O 1
ATOM 794 N N . ASP A 1 104 ? 17.547 18.5 1.815 1 72.25 104 ASP A N 1
ATOM 795 C CA . ASP A 1 104 ? 16.812 19.234 0.784 1 72.25 104 ASP A CA 1
ATOM 796 C C . ASP A 1 104 ? 17.297 18.859 -0.611 1 72.25 104 ASP A C 1
ATOM 798 O O . ASP A 1 104 ? 18.188 19.516 -1.164 1 72.25 104 ASP A O 1
ATOM 802 N N . ASN A 1 105 ? 16.844 17.688 -0.95 1 84.69 105 ASN A N 1
ATOM 803 C CA . ASN A 1 105 ? 17.109 17.328 -2.338 1 84.69 105 ASN A CA 1
ATOM 804 C C . ASN A 1 105 ? 15.883 17.516 -3.219 1 84.69 105 ASN A C 1
ATOM 806 O O . ASN A 1 105 ? 14.828 17.922 -2.74 1 84.69 105 ASN A O 1
ATOM 810 N N . GLN A 1 106 ? 16.078 17.375 -4.449 1 88.5 106 GLN A N 1
ATOM 811 C CA . GLN A 1 106 ? 15.016 17.641 -5.418 1 88.5 106 GLN A CA 1
ATOM 812 C C . GLN A 1 106 ? 13.797 16.766 -5.148 1 88.5 106 GLN A C 1
ATOM 814 O O . GLN A 1 106 ? 12.656 17.234 -5.273 1 88.5 106 GLN A O 1
ATOM 819 N N . HIS A 1 107 ? 14.039 15.57 -4.73 1 88.88 107 HIS A N 1
ATOM 820 C CA . HIS A 1 107 ? 12.93 14.641 -4.5 1 88.88 107 HIS A CA 1
ATOM 821 C C . HIS A 1 107 ? 12.125 15.047 -3.268 1 88.88 107 HIS A C 1
ATOM 823 O O . HIS A 1 107 ? 10.898 14.961 -3.271 1 88.88 107 HIS A O 1
ATOM 829 N N . THR A 1 108 ? 12.766 15.484 -2.279 1 92.19 108 THR A N 1
ATOM 830 C CA . THR A 1 108 ? 12.062 15.906 -1.07 1 92.19 108 THR A CA 1
ATOM 831 C C . THR A 1 108 ? 11.242 17.172 -1.325 1 92.19 108 THR A C 1
ATOM 833 O O . THR A 1 108 ? 10.117 17.281 -0.843 1 92.19 108 THR A O 1
ATOM 836 N N . ARG A 1 109 ? 11.812 18.031 -2.053 1 92.81 109 ARG A N 1
ATOM 837 C CA . ARG A 1 109 ? 11.094 19.25 -2.383 1 92.81 109 ARG A CA 1
ATOM 838 C C . ARG A 1 109 ? 9.844 18.953 -3.203 1 92.81 109 ARG A C 1
ATOM 840 O O . ARG A 1 109 ? 8.773 19.484 -2.92 1 92.81 109 ARG A O 1
ATOM 847 N N . ARG A 1 110 ? 10 18.156 -4.18 1 94.25 110 ARG A N 1
ATOM 848 C CA . ARG A 1 110 ? 8.852 17.766 -4.984 1 94.25 110 ARG A CA 1
ATOM 849 C C . ARG A 1 110 ? 7.789 17.094 -4.129 1 94.25 110 ARG A C 1
ATOM 851 O O . ARG A 1 110 ? 6.598 17.391 -4.25 1 94.25 110 ARG A O 1
ATOM 858 N N . LEU A 1 111 ? 8.25 16.172 -3.35 1 96 111 LEU A N 1
ATOM 859 C CA . LEU A 1 111 ? 7.336 15.453 -2.48 1 96 111 LEU A CA 1
ATOM 860 C C . LEU A 1 111 ? 6.531 16.422 -1.614 1 96 111 LEU A C 1
ATOM 862 O O . LEU A 1 111 ? 5.305 16.312 -1.546 1 96 111 LEU A O 1
ATOM 866 N N . ARG A 1 112 ? 7.215 17.344 -1.002 1 96.06 112 ARG A N 1
ATOM 867 C CA . ARG A 1 112 ? 6.539 18.312 -0.149 1 96.06 112 ARG A CA 1
ATOM 868 C C . ARG A 1 112 ? 5.516 19.125 -0.941 1 96.06 112 ARG A C 1
ATOM 870 O O . ARG A 1 112 ? 4.379 19.297 -0.499 1 96.06 112 ARG A O 1
ATOM 877 N N . SER A 1 113 ? 5.906 19.594 -2.088 1 96.5 113 SER A N 1
ATOM 878 C CA . SER A 1 113 ? 5.023 20.391 -2.932 1 96.5 113 SER A CA 1
ATOM 879 C C . SER A 1 113 ? 3.807 19.594 -3.379 1 96.5 113 SER A C 1
ATOM 881 O O . SER A 1 113 ? 2.672 20.062 -3.27 1 96.5 113 SER A O 1
ATOM 883 N N . ASP A 1 114 ? 4.043 18.406 -3.838 1 97.88 114 ASP A N 1
ATOM 884 C CA . ASP A 1 114 ? 2.965 17.562 -4.359 1 97.88 114 ASP A CA 1
ATOM 885 C C . ASP A 1 114 ? 2.02 17.125 -3.24 1 97.88 114 ASP A C 1
ATOM 887 O O . ASP A 1 114 ? 0.801 17.109 -3.42 1 97.88 114 ASP A O 1
ATOM 891 N N . LEU A 1 115 ? 2.559 16.781 -2.068 1 98.31 115 LEU A N 1
ATOM 892 C CA . LEU A 1 115 ? 1.713 16.375 -0.951 1 98.31 115 LEU A CA 1
ATOM 893 C C . LEU A 1 115 ? 0.9 17.562 -0.43 1 98.31 115 LEU A C 1
ATOM 895 O O . LEU A 1 115 ? -0.258 17.391 -0.037 1 98.31 115 LEU A O 1
ATOM 899 N N . SER A 1 116 ? 1.525 18.719 -0.447 1 97.94 116 SER A N 1
ATOM 900 C CA . SER A 1 116 ? 0.778 19.922 -0.087 1 97.94 116 SER A CA 1
ATOM 901 C C . SER A 1 116 ? -0.377 20.156 -1.052 1 97.94 116 SER A C 1
ATOM 903 O O . SER A 1 116 ? -1.483 20.5 -0.63 1 97.94 116 SER A O 1
ATOM 905 N N . ARG A 1 117 ? -0.075 20 -2.295 1 98.38 117 ARG A N 1
ATOM 906 C CA . ARG A 1 117 ? -1.122 20.141 -3.301 1 98.38 117 ARG A CA 1
ATOM 907 C C . ARG A 1 117 ? -2.24 19.141 -3.084 1 98.38 117 ARG A C 1
ATOM 909 O O . ARG A 1 117 ? -3.42 19.469 -3.184 1 98.38 117 ARG A O 1
ATOM 916 N N . ILE A 1 118 ? -1.944 17.875 -2.783 1 98.56 118 ILE A N 1
ATOM 917 C CA . ILE A 1 118 ? -2.938 16.844 -2.525 1 98.56 118 ILE A CA 1
ATOM 918 C C . ILE A 1 118 ? -3.83 17.266 -1.359 1 98.56 118 ILE A C 1
ATOM 920 O O . ILE A 1 118 ? -5.059 17.188 -1.452 1 98.56 118 ILE A O 1
ATOM 924 N N . SER A 1 119 ? -3.205 17.719 -0.281 1 98.44 119 SER A N 1
ATOM 925 C CA . SER A 1 119 ? -3.963 18.172 0.881 1 98.44 119 SER A CA 1
ATOM 926 C C . SER A 1 119 ? -4.941 19.281 0.506 1 98.44 119 SER A C 1
ATOM 928 O O . SER A 1 119 ? -6.121 19.219 0.864 1 98.44 119 SER A O 1
ATOM 930 N N . HIS A 1 120 ? -4.473 20.188 -0.21 1 98.31 120 HIS A N 1
ATOM 931 C CA . HIS A 1 120 ? -5.305 21.297 -0.639 1 98.31 120 HIS A CA 1
ATOM 932 C C . HIS A 1 120 ? -6.461 20.812 -1.514 1 98.31 120 HIS A C 1
ATOM 934 O O . HIS A 1 120 ? -7.609 21.203 -1.298 1 98.31 120 HIS A O 1
ATOM 940 N N . ASP A 1 121 ? -6.188 20.016 -2.518 1 98.25 121 ASP A N 1
ATOM 941 C CA . ASP A 1 121 ? -7.207 19.5 -3.428 1 98.25 121 ASP A CA 1
ATOM 942 C C . ASP A 1 121 ? -8.273 18.719 -2.67 1 98.25 121 ASP A C 1
ATOM 944 O O . ASP A 1 121 ? -9.461 18.812 -2.973 1 98.25 121 ASP A O 1
ATOM 948 N N . LEU A 1 122 ? -7.844 17.953 -1.712 1 98.06 122 LEU A N 1
ATOM 949 C CA . LEU A 1 122 ? -8.797 17.109 -0.987 1 98.06 122 LEU A CA 1
ATOM 950 C C . LEU A 1 122 ? -9.719 17.969 -0.123 1 98.06 122 LEU A C 1
ATOM 952 O O . LEU A 1 122 ? -10.898 17.641 0.032 1 98.06 122 LEU A O 1
ATOM 956 N N . GLU A 1 123 ? -9.18 19.016 0.438 1 97.75 123 GLU A N 1
ATOM 957 C CA . GLU A 1 123 ? -10.039 19.969 1.13 1 97.75 123 GLU A CA 1
ATOM 958 C C . GLU A 1 123 ? -11.078 20.562 0.181 1 97.75 123 GLU A C 1
ATOM 960 O O . GLU A 1 123 ? -12.25 20.688 0.534 1 97.75 123 GLU A O 1
ATOM 965 N N . ALA A 1 124 ? -10.68 20.812 -0.979 1 96.69 124 ALA A N 1
ATOM 966 C CA . ALA A 1 124 ? -11.57 21.406 -1.979 1 96.69 124 ALA A CA 1
ATOM 967 C C . ALA A 1 124 ? -12.617 20.391 -2.434 1 96.69 124 ALA A C 1
ATOM 969 O O . ALA A 1 124 ? -13.695 20.781 -2.9 1 96.69 124 ALA A O 1
ATOM 970 N N . HIS A 1 125 ? -12.336 19.125 -2.248 1 94.25 125 HIS A N 1
ATOM 971 C CA . HIS A 1 125 ? -13.258 18.078 -2.664 1 94.25 125 HIS A CA 1
ATOM 972 C C . HIS A 1 125 ? -14.078 17.562 -1.485 1 94.25 125 HIS A C 1
ATOM 974 O O . HIS A 1 125 ? -14.555 16.422 -1.506 1 94.25 125 HIS A O 1
ATOM 980 N N . GLY A 1 126 ? -14.016 18.328 -0.397 1 93.75 126 GLY A N 1
ATOM 981 C CA . GLY A 1 126 ? -15.008 18.047 0.628 1 93.75 126 GLY A CA 1
ATOM 982 C C . GLY A 1 126 ? -14.414 17.469 1.896 1 93.75 126 GLY A C 1
ATOM 983 O O . GLY A 1 126 ? -15.133 17.203 2.863 1 93.75 126 GLY A O 1
ATOM 984 N N . CYS A 1 127 ? -13.156 17.297 1.882 1 96.25 127 CYS A N 1
ATOM 985 C CA . CYS A 1 127 ? -12.562 16.781 3.111 1 96.25 127 CYS A CA 1
ATOM 986 C C . CYS A 1 127 ? -12.438 17.891 4.156 1 96.25 127 CYS A C 1
ATOM 988 O O . CYS A 1 127 ? -11.711 18.859 3.963 1 96.25 127 CYS A O 1
ATOM 990 N N . ASN A 1 128 ? -13.211 17.656 5.211 1 96.62 128 ASN A N 1
ATOM 991 C CA . ASN A 1 128 ? -12.891 18.406 6.418 1 96.62 128 ASN A CA 1
ATOM 992 C C . ASN A 1 128 ? -11.789 17.734 7.227 1 96.62 128 ASN A C 1
ATOM 994 O O . ASN A 1 128 ? -12.07 17 8.172 1 96.62 128 ASN A O 1
ATOM 998 N N . ILE A 1 129 ? -10.656 18 6.914 1 96.19 129 ILE A N 1
ATOM 999 C CA . ILE A 1 129 ? -9.484 17.234 7.309 1 96.19 129 ILE A CA 1
ATOM 1000 C C . ILE A 1 129 ? -9.352 17.234 8.828 1 96.19 129 ILE A C 1
ATOM 1002 O O . ILE A 1 129 ? -9.07 16.203 9.438 1 96.19 129 ILE A O 1
ATOM 1006 N N . THR A 1 130 ? -9.594 18.312 9.492 1 94.19 130 THR A N 1
ATOM 1007 C CA . THR A 1 130 ? -9.391 18.469 10.93 1 94.19 130 THR A CA 1
ATOM 1008 C C . THR A 1 130 ? -10.391 17.609 11.703 1 94.19 130 THR A C 1
ATOM 1010 O O . THR A 1 130 ? -10.141 17.25 12.859 1 94.19 130 THR A O 1
ATOM 1013 N N . ARG A 1 131 ? -11.484 17.266 11.117 1 94.19 131 ARG A N 1
ATOM 1014 C CA . ARG A 1 131 ? -12.516 16.469 11.766 1 94.19 131 ARG A CA 1
ATOM 1015 C C . ARG A 1 131 ? -11.992 15.078 12.125 1 94.19 131 ARG A C 1
ATOM 1017 O O . ARG A 1 131 ? -12.5 14.438 13.055 1 94.19 131 ARG A O 1
ATOM 1024 N N . TYR A 1 132 ? -10.961 14.734 11.508 1 94.62 132 TYR A N 1
ATOM 1025 C CA . TYR A 1 132 ? -10.484 13.367 11.664 1 94.62 132 TYR A CA 1
ATOM 1026 C C . TYR A 1 132 ? -9.344 13.297 12.68 1 94.62 132 TYR A C 1
ATOM 1028 O O . TYR A 1 132 ? -8.758 12.234 12.883 1 94.62 132 TYR A O 1
ATOM 1036 N N . HIS A 1 133 ? -9.102 14.32 13.32 1 94.31 133 HIS A N 1
ATOM 1037 C CA . HIS A 1 133 ? -8.016 14.398 14.289 1 94.31 133 HIS A CA 1
ATOM 1038 C C . HIS A 1 133 ? -8.195 13.367 15.406 1 94.31 133 HIS A C 1
ATOM 1040 O O . HIS A 1 133 ? -7.219 12.766 15.859 1 94.31 133 HIS A O 1
ATOM 1046 N N . ASP A 1 134 ? -9.461 13.117 15.75 1 93.56 134 ASP A N 1
ATOM 1047 C CA . ASP A 1 134 ? -9.703 12.234 16.875 1 93.56 134 ASP A CA 1
ATOM 1048 C C . ASP A 1 134 ? -10.188 10.859 16.422 1 93.56 134 ASP A C 1
ATOM 1050 O O . ASP A 1 134 ? -10.586 10.031 17.234 1 93.56 134 ASP A O 1
ATOM 1054 N N . HIS A 1 135 ? -10.172 10.711 15.148 1 92.88 135 HIS A N 1
ATOM 1055 C CA . HIS A 1 135 ? -10.484 9.375 14.664 1 92.88 135 HIS A CA 1
ATOM 1056 C C . HIS A 1 135 ? -9.477 8.352 15.172 1 92.88 135 HIS A C 1
ATOM 1058 O O . HIS A 1 135 ? -8.273 8.625 15.195 1 92.88 135 HIS A O 1
ATOM 1064 N N . GLN A 1 136 ? -9.922 7.254 15.539 1 91.44 136 GLN A N 1
ATOM 1065 C CA . GLN A 1 136 ? -9.086 6.246 16.188 1 91.44 136 GLN A CA 1
ATOM 1066 C C . GLN A 1 136 ? -7.863 5.91 15.336 1 91.44 136 GLN A C 1
ATOM 1068 O O . GLN A 1 136 ? -6.77 5.715 15.867 1 91.44 136 GLN A O 1
ATOM 1073 N N . HIS A 1 137 ? -8.062 5.887 14.102 1 90.5 137 HIS A N 1
ATOM 1074 C CA . HIS A 1 137 ? -6.98 5.57 13.18 1 90.5 137 HIS A CA 1
ATOM 1075 C C . HIS A 1 137 ? -5.883 6.629 13.234 1 90.5 137 HIS A C 1
ATOM 1077 O O . HIS A 1 137 ? -4.699 6.297 13.289 1 90.5 137 HIS A O 1
ATOM 1083 N N . ALA A 1 138 ? -6.285 7.82 13.219 1 95.5 138 ALA A N 1
ATOM 1084 C CA . ALA A 1 138 ? -5.336 8.93 13.281 1 95.5 138 ALA A CA 1
ATOM 1085 C C . ALA A 1 138 ? -4.652 8.984 14.648 1 95.5 138 ALA A C 1
ATOM 1087 O O . ALA A 1 138 ? -3.441 9.211 14.734 1 95.5 138 ALA A O 1
ATOM 1088 N N . VAL A 1 139 ? -5.34 8.703 15.656 1 96.19 139 VAL A N 1
ATOM 1089 C CA . VAL A 1 139 ? -4.801 8.695 17.016 1 96.19 139 VAL A CA 1
ATOM 1090 C C . VAL A 1 139 ? -3.76 7.59 17.141 1 96.19 139 VAL A C 1
ATOM 1092 O O . VAL A 1 139 ? -2.662 7.824 17.656 1 96.19 139 VAL A O 1
ATOM 1095 N N . LYS A 1 140 ? -4.078 6.434 16.672 1 94.56 140 LYS A N 1
ATOM 1096 C CA . LYS A 1 140 ? -3.154 5.309 16.75 1 94.56 140 LYS A CA 1
ATOM 1097 C C . LYS A 1 140 ? -1.869 5.598 15.984 1 94.56 140 LYS A C 1
ATOM 1099 O O . LYS A 1 140 ? -0.774 5.27 16.453 1 94.56 140 LYS A O 1
ATOM 1104 N N . PHE A 1 141 ? -1.974 6.184 14.875 1 96.75 141 PHE A N 1
ATOM 1105 C CA . PHE A 1 141 ? -0.796 6.582 14.117 1 96.75 141 PHE A CA 1
ATOM 1106 C C . PHE A 1 141 ? 0.096 7.5 14.938 1 96.75 141 PHE A C 1
ATOM 1108 O O . PHE A 1 141 ? 1.303 7.273 15.047 1 96.75 141 PHE A O 1
ATOM 1115 N N . ARG A 1 142 ? -0.515 8.516 15.453 1 97.06 142 ARG A N 1
ATOM 1116 C CA . ARG A 1 142 ? 0.258 9.484 16.219 1 97.06 142 ARG A CA 1
ATOM 1117 C C . ARG A 1 142 ? 0.904 8.836 17.438 1 97.06 142 ARG A C 1
ATOM 1119 O O . ARG A 1 142 ? 2.055 9.133 17.766 1 97.06 142 ARG A O 1
ATOM 1126 N N . GLN A 1 143 ? 0.197 7.984 18.094 1 95.88 143 GLN A N 1
ATOM 1127 C CA . GLN A 1 143 ? 0.762 7.273 19.234 1 95.88 143 GLN A CA 1
ATOM 1128 C C . GLN A 1 143 ? 1.996 6.473 18.828 1 95.88 143 GLN A C 1
ATOM 1130 O O . GLN A 1 143 ? 3.045 6.578 19.469 1 95.88 143 GLN A O 1
ATOM 1135 N N . ARG A 1 144 ? 1.924 5.746 17.766 1 93.69 144 ARG A N 1
ATOM 1136 C CA . ARG A 1 144 ? 3.047 4.945 17.281 1 93.69 144 ARG A CA 1
ATOM 1137 C C . ARG A 1 144 ? 4.211 5.832 16.859 1 93.69 144 ARG A C 1
ATOM 1139 O O . ARG A 1 144 ? 5.371 5.5 17.094 1 93.69 144 ARG A O 1
ATOM 1146 N N . TYR A 1 145 ? 3.908 6.941 16.266 1 96.19 145 TYR A N 1
ATOM 1147 C CA . TYR A 1 145 ? 4.922 7.902 15.852 1 96.19 145 TYR A CA 1
ATOM 1148 C C . TYR A 1 145 ? 5.723 8.406 17.047 1 96.19 145 TYR A C 1
ATOM 1150 O O . TYR A 1 145 ? 6.957 8.367 17.031 1 96.19 145 TYR A O 1
ATOM 1158 N N . PHE A 1 146 ? 5.047 8.75 18.016 1 95.5 146 PHE A N 1
ATOM 1159 C CA . PHE A 1 146 ? 5.73 9.359 19.156 1 95.5 146 PHE A CA 1
ATOM 1160 C C . PHE A 1 146 ? 6.41 8.305 20.016 1 95.5 146 PHE A C 1
ATOM 1162 O O . PHE A 1 146 ? 7.422 8.57 20.656 1 95.5 146 PHE A O 1
ATOM 1169 N N . GLU A 1 147 ? 5.941 7.125 19.969 1 92.62 147 GLU A N 1
ATOM 1170 C CA . GLU A 1 147 ? 6.547 6.023 20.703 1 92.62 147 GLU A CA 1
ATOM 1171 C C . GLU A 1 147 ? 7.91 5.656 20.125 1 92.62 147 GLU A C 1
ATOM 1173 O O . GLU A 1 147 ? 8.734 5.039 20.812 1 92.62 147 GLU A O 1
ATOM 1178 N N . HIS A 1 148 ? 8.219 6 18.922 1 91.19 148 HIS A N 1
ATOM 1179 C CA . HIS A 1 148 ? 9.453 5.605 18.25 1 91.19 148 HIS A CA 1
ATOM 1180 C C .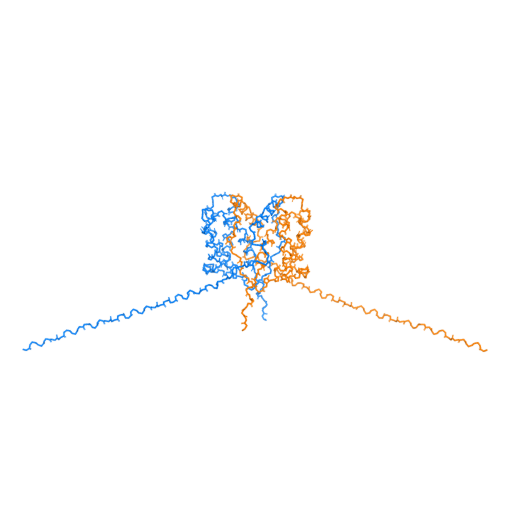 HIS A 1 148 ? 10.609 6.504 18.656 1 91.19 148 HIS A C 1
ATOM 1182 O O . HIS A 1 148 ? 11.75 6.27 18.25 1 91.19 148 HIS A O 1
ATOM 1188 N N . GLY A 1 149 ? 10.391 7.559 19.422 1 89.12 149 GLY A N 1
ATOM 1189 C CA . GLY A 1 149 ? 11.453 8.336 20.031 1 89.12 149 GLY A CA 1
ATOM 1190 C C . GLY A 1 149 ? 12.188 9.227 19.047 1 89.12 149 GLY A C 1
ATOM 1191 O O . GLY A 1 149 ? 11.562 9.969 18.297 1 89.12 149 GLY A O 1
ATOM 1192 N N . GLN A 1 150 ? 13.602 9.102 18.984 1 87.25 150 GLN A N 1
ATOM 1193 C CA . GLN A 1 150 ? 14.43 10.062 18.266 1 87.25 150 GLN A CA 1
ATOM 1194 C C . GLN A 1 150 ? 14.438 9.773 16.766 1 87.25 150 GLN A C 1
ATOM 1196 O O . GLN A 1 150 ? 14.711 10.664 15.953 1 87.25 150 GLN A O 1
ATOM 1201 N N . HIS A 1 151 ? 14.055 8.594 16.438 1 89.25 151 HIS A N 1
ATOM 1202 C CA . HIS A 1 151 ? 14.125 8.219 15.023 1 89.25 151 HIS A CA 1
ATOM 1203 C C . HIS A 1 151 ? 12.734 8.195 14.391 1 89.25 151 HIS A C 1
ATOM 1205 O O . HIS A 1 151 ? 12.555 7.66 13.297 1 89.25 151 HIS A O 1
ATOM 1211 N N . ARG A 1 152 ? 11.789 8.773 15.078 1 93.12 152 ARG A N 1
ATOM 1212 C CA . ARG A 1 152 ? 10.398 8.727 14.641 1 93.12 152 ARG A CA 1
ATOM 1213 C C . ARG A 1 152 ? 10.227 9.375 13.273 1 93.12 152 ARG A C 1
ATOM 1215 O O . ARG A 1 152 ? 9.438 8.898 12.453 1 93.12 152 ARG A O 1
ATOM 1222 N N . ARG A 1 153 ? 10.961 10.383 13.031 1 93.56 153 ARG A N 1
ATOM 1223 C CA . ARG A 1 153 ? 10.812 11.086 11.766 1 93.56 153 ARG A CA 1
ATOM 1224 C C . ARG A 1 153 ? 11.359 10.25 10.609 1 93.56 153 ARG A C 1
ATOM 1226 O O . ARG A 1 153 ? 10.734 10.164 9.547 1 93.56 153 ARG A O 1
ATOM 1233 N N . THR A 1 154 ? 12.484 9.68 10.758 1 92.38 154 THR A N 1
ATOM 1234 C CA . THR A 1 154 ? 13.078 8.828 9.734 1 92.38 154 THR A CA 1
ATOM 1235 C C . THR A 1 154 ? 12.188 7.617 9.453 1 92.38 154 THR A C 1
ATOM 1237 O O . THR A 1 154 ? 12.023 7.223 8.297 1 92.38 154 THR A O 1
ATOM 1240 N N . LYS A 1 155 ? 11.602 7.102 10.539 1 93.31 155 LYS A N 1
ATOM 1241 C CA . LYS A 1 155 ? 10.68 5.98 10.359 1 93.31 155 LYS A CA 1
ATOM 1242 C C . LYS A 1 155 ? 9.461 6.398 9.539 1 93.31 155 LYS A C 1
ATOM 1244 O O . LYS A 1 155 ? 9.047 5.684 8.625 1 93.31 155 LYS A O 1
ATOM 1249 N N . ALA A 1 156 ? 8.961 7.52 9.906 1 95.31 156 ALA A N 1
ATOM 1250 C CA . ALA A 1 156 ? 7.797 8.008 9.18 1 95.31 156 ALA A CA 1
ATOM 1251 C C . ALA A 1 156 ? 8.133 8.258 7.711 1 95.31 156 ALA A C 1
ATOM 1253 O O . ALA A 1 156 ? 7.355 7.906 6.82 1 95.31 156 ALA A O 1
ATOM 1254 N N . LEU A 1 157 ? 9.273 8.844 7.469 1 94.88 157 LEU A N 1
ATOM 1255 C CA . LEU A 1 157 ? 9.695 9.094 6.094 1 94.88 157 LEU A CA 1
ATOM 1256 C C . LEU A 1 157 ? 9.844 7.781 5.324 1 94.88 157 LEU A C 1
ATOM 1258 O O . LEU A 1 157 ? 9.516 7.711 4.141 1 94.88 157 LEU A O 1
ATOM 1262 N N . GLY A 1 158 ? 10.281 6.773 6.004 1 93 158 GLY A N 1
ATOM 1263 C CA . GLY A 1 158 ? 10.43 5.461 5.395 1 93 158 GLY A CA 1
ATOM 1264 C C . GLY A 1 158 ? 9.109 4.805 5.047 1 93 158 GLY A C 1
ATOM 1265 O O . GLY A 1 158 ? 9.062 3.846 4.277 1 93 158 GLY A O 1
ATOM 1266 N N . GLU A 1 159 ? 7.984 5.402 5.613 1 93.81 159 GLU A N 1
ATOM 1267 C CA . GLU A 1 159 ? 6.664 4.824 5.383 1 93.81 159 GLU A CA 1
ATOM 1268 C C . GLU A 1 159 ? 5.77 5.785 4.602 1 93.81 159 GLU A C 1
ATOM 1270 O O . GLU A 1 159 ? 4.562 5.57 4.496 1 93.81 159 GLU A O 1
ATOM 1275 N N . VAL A 1 160 ? 6.383 6.805 4 1 96 160 VAL A N 1
ATOM 1276 C CA . VAL A 1 160 ? 5.574 7.797 3.303 1 96 160 VAL A CA 1
ATOM 1277 C C . VAL A 1 160 ? 4.914 7.164 2.08 1 96 160 VAL A C 1
ATOM 1279 O O . VAL A 1 160 ? 3.846 7.598 1.646 1 96 160 VAL A O 1
ATOM 1282 N N . ASP A 1 161 ? 5.523 6.141 1.526 1 92.5 161 ASP A N 1
ATOM 1283 C CA . ASP A 1 161 ? 4.949 5.441 0.381 1 92.5 161 ASP A CA 1
ATOM 1284 C C . ASP A 1 161 ? 3.648 4.734 0.764 1 92.5 161 ASP A C 1
ATOM 1286 O O . ASP A 1 161 ? 2.707 4.684 -0.03 1 92.5 161 ASP A O 1
ATOM 1290 N N . ILE A 1 162 ? 3.547 4.227 1.943 1 94.62 162 ILE A N 1
ATOM 1291 C CA . ILE A 1 162 ? 2.322 3.588 2.414 1 94.62 162 ILE A CA 1
ATOM 1292 C C . ILE A 1 162 ? 1.193 4.617 2.467 1 94.62 162 ILE A C 1
ATOM 1294 O O . ILE A 1 162 ? 0.082 4.352 2.004 1 94.62 162 ILE A O 1
ATOM 1298 N N . LEU A 1 163 ? 1.494 5.797 3.088 1 97.06 163 LEU A N 1
ATOM 1299 C CA . LEU A 1 163 ? 0.503 6.867 3.102 1 97.06 163 LEU A CA 1
ATOM 1300 C C . LEU A 1 163 ? 0.073 7.23 1.684 1 97.06 163 LEU A C 1
ATOM 1302 O O . LEU A 1 163 ? -1.122 7.363 1.408 1 97.06 163 LEU A O 1
ATOM 1306 N N . PHE A 1 164 ? 1.029 7.344 0.805 1 96.75 164 PHE A N 1
ATOM 1307 C CA . PHE A 1 164 ? 0.736 7.723 -0.572 1 96.75 164 PHE A CA 1
ATOM 1308 C C . PHE A 1 164 ? -0.115 6.656 -1.256 1 96.75 164 PHE A C 1
ATOM 1310 O O . PHE A 1 164 ? -1.025 6.98 -2.021 1 96.75 164 PHE A O 1
ATOM 1317 N N . TYR A 1 165 ? 0.14 5.426 -0.97 1 93.56 165 TYR A N 1
ATOM 1318 C CA . TYR A 1 165 ? -0.655 4.328 -1.514 1 93.56 165 TYR A CA 1
ATOM 1319 C C . TYR A 1 165 ? -2.102 4.418 -1.04 1 93.56 165 TYR A C 1
ATOM 1321 O O . TYR A 1 165 ? -3.031 4.23 -1.828 1 93.56 165 TYR A O 1
ATOM 1329 N N . TYR A 1 166 ? -2.301 4.695 0.191 1 94.69 166 TYR A N 1
ATOM 1330 C CA . TYR A 1 166 ? -3.658 4.84 0.702 1 94.69 166 TYR A CA 1
ATOM 1331 C C . TYR A 1 166 ? -4.375 6.004 0.029 1 94.69 166 TYR A C 1
ATOM 1333 O O . TYR A 1 166 ? -5.539 5.879 -0.366 1 94.69 166 TYR A O 1
ATOM 1341 N N . LEU A 1 167 ? -3.686 7.078 -0.128 1 96.75 167 LEU A N 1
ATOM 1342 C CA . LEU A 1 167 ? -4.289 8.219 -0.798 1 96.75 167 LEU A CA 1
ATOM 1343 C C . LEU A 1 167 ? -4.652 7.879 -2.238 1 96.75 167 LEU A C 1
ATOM 1345 O O . LEU A 1 167 ? -5.734 8.242 -2.713 1 96.75 167 LEU A O 1
ATOM 1349 N N . GLN A 1 168 ? -3.814 7.195 -2.924 1 93.5 168 GLN A N 1
ATOM 1350 C CA . GLN A 1 168 ? -4.07 6.797 -4.305 1 93.5 168 GLN A CA 1
ATOM 1351 C C . GLN A 1 168 ? -5.293 5.887 -4.395 1 93.5 168 GLN A C 1
ATOM 1353 O O . GLN A 1 168 ? -6.09 6.004 -5.328 1 93.5 168 GLN A O 1
ATOM 1358 N N . ASP A 1 169 ? -5.469 5.07 -3.447 1 91.5 169 ASP A N 1
ATOM 1359 C CA . ASP A 1 169 ? -6.496 4.035 -3.521 1 91.5 169 ASP A CA 1
ATOM 1360 C C . ASP A 1 169 ? -7.863 4.59 -3.119 1 91.5 169 ASP A C 1
ATOM 1362 O O . ASP A 1 169 ? -8.891 4.184 -3.67 1 91.5 169 ASP A O 1
ATOM 1366 N N . TYR A 1 170 ? -7.797 5.504 -2.213 1 93.5 170 TYR A N 1
ATOM 1367 C CA . TYR A 1 170 ? -9.086 5.863 -1.626 1 93.5 170 TYR A CA 1
ATOM 1368 C C . TYR A 1 170 ? -9.531 7.242 -2.102 1 93.5 170 TYR A C 1
ATOM 1370 O O . TYR A 1 170 ? -10.719 7.578 -2.012 1 93.5 170 TYR A O 1
ATOM 1378 N N . CYS A 1 171 ? -8.562 8.023 -2.508 1 95.56 171 CYS A N 1
ATOM 1379 C CA . CYS A 1 171 ? -8.93 9.375 -2.906 1 95.56 171 CYS A CA 1
ATOM 1380 C C . CYS A 1 171 ? -9.18 9.453 -4.406 1 95.56 171 CYS A C 1
ATOM 1382 O O . CYS A 1 171 ? -8.477 10.172 -5.121 1 95.56 171 CYS A O 1
ATOM 1384 N N . VAL A 1 172 ? -10.305 8.828 -4.793 1 92.19 172 VAL A N 1
ATOM 1385 C CA . VAL A 1 172 ? -10.688 8.672 -6.191 1 92.19 172 VAL A CA 1
ATOM 1386 C C . VAL A 1 172 ? -12.109 9.172 -6.395 1 92.19 172 VAL A C 1
ATOM 1388 O O . VAL A 1 172 ? -12.906 9.203 -5.453 1 92.19 172 VAL A O 1
ATOM 1391 N N . GLN A 1 173 ? -12.391 9.625 -7.598 1 84.44 173 GLN A N 1
ATOM 1392 C CA . GLN A 1 173 ? -13.727 10.086 -7.953 1 84.44 173 GLN A CA 1
ATOM 1393 C C . GLN A 1 173 ? -14.711 8.914 -8.008 1 84.44 173 GLN A C 1
ATOM 1395 O O . GLN A 1 173 ? -14.383 7.848 -8.523 1 84.44 173 GLN A O 1
ATOM 1400 N N . SER A 1 174 ? -15.734 8.898 -7.117 1 66.69 174 SER A N 1
ATOM 1401 C CA . SER A 1 174 ? -16.734 7.848 -7.125 1 66.69 174 SER A CA 1
ATOM 1402 C C . SER A 1 174 ? -17.641 7.961 -8.344 1 66.69 174 SER A C 1
ATOM 1404 O O . SER A 1 174 ? -17.938 9.062 -8.812 1 66.69 174 SER A O 1
ATOM 1406 N N . ASP A 1 175 ? -17.781 7.031 -9.148 1 55.84 175 ASP A N 1
ATOM 1407 C CA . ASP A 1 175 ? -18.781 7.043 -10.203 1 55.84 175 ASP A CA 1
ATOM 1408 C C . ASP A 1 175 ? -20.188 7.238 -9.625 1 55.84 175 ASP A C 1
ATOM 1410 O O . ASP A 1 175 ? -21.156 7.328 -10.367 1 55.84 175 ASP A O 1
ATOM 1414 N N . VAL A 1 176 ? -20.578 7.043 -8.414 1 46.62 176 VAL A N 1
ATOM 1415 C CA . VAL A 1 176 ? -22 7.105 -8.102 1 46.62 176 VAL A CA 1
ATOM 1416 C C . VAL A 1 176 ? -22.578 8.453 -8.539 1 46.62 176 VAL A C 1
ATOM 1418 O O . VAL A 1 176 ? -23.719 8.773 -8.242 1 46.62 176 VAL A O 1
ATOM 1421 N N . SER A 1 177 ? -22.094 9.406 -9.031 1 36.94 177 SER A N 1
ATOM 1422 C CA . SER A 1 177 ? -22.953 10.57 -9.258 1 36.94 177 SER A CA 1
ATOM 1423 C C . SER A 1 177 ? -24.141 10.227 -10.141 1 36.94 177 SER A C 1
ATOM 1425 O O . SER A 1 177 ? -25.266 10.625 -9.852 1 36.94 177 SER A O 1
ATOM 1427 N N . THR A 1 178 ? -24.094 10.336 -11.688 1 33.81 178 THR A N 1
ATOM 1428 C CA . THR A 1 178 ? -25.172 10.867 -12.508 1 33.81 178 THR A CA 1
ATOM 1429 C C . THR A 1 178 ? -26.219 9.789 -12.773 1 33.81 178 THR A C 1
ATOM 1431 O O . THR A 1 178 ? -26.844 9.773 -13.836 1 33.81 178 THR A O 1
ATOM 1434 N N . ALA A 1 179 ? -26.406 8.703 -12.398 1 35.62 179 ALA A N 1
ATOM 1435 C CA . ALA A 1 179 ? -27.703 8.164 -12.766 1 35.62 179 ALA A CA 1
ATOM 1436 C C . ALA A 1 179 ? -28.828 9.031 -12.203 1 35.62 179 ALA A C 1
ATOM 1438 O O . ALA A 1 179 ? -28.984 9.141 -10.984 1 35.62 179 ALA A O 1
ATOM 1439 N N . THR A 1 180 ? -29.141 10.18 -12.836 1 28.34 180 THR A N 1
ATOM 1440 C CA . THR A 1 180 ? -30.422 10.852 -12.695 1 28.34 180 THR A CA 1
ATOM 1441 C C . THR A 1 180 ? -31.562 9.828 -12.586 1 28.34 180 THR A C 1
ATOM 1443 O O . THR A 1 180 ? -31.688 8.945 -13.438 1 28.34 180 THR A O 1
ATOM 1446 N N . PRO A 1 181 ? -32.438 9.914 -11.633 1 29.3 181 PRO A N 1
ATOM 1447 C CA . PRO A 1 181 ? -33.656 9.141 -11.805 1 29.3 181 PRO A CA 1
ATOM 1448 C C . PRO A 1 181 ? -34.312 9.352 -13.172 1 29.3 181 PRO A C 1
ATOM 1450 O O . PRO A 1 181 ? -34.125 10.414 -13.789 1 29.3 181 PRO A O 1
ATOM 1453 N N . MET B 1 1 ? -40.031 -69.5 -56.156 1 33.03 1 MET B N 1
ATOM 1454 C CA . MET B 1 1 ? -40.656 -68.25 -55.812 1 33.03 1 MET B CA 1
ATOM 1455 C C . MET B 1 1 ? -39.812 -67.438 -54.875 1 33.03 1 MET B C 1
ATOM 1457 O O . MET B 1 1 ? -39.625 -67.812 -53.719 1 33.03 1 MET B O 1
ATOM 1461 N N . VAL B 1 2 ? -38.688 -66.812 -55.406 1 50 2 VAL B N 1
ATOM 1462 C CA . VAL B 1 2 ? -37.5 -66.125 -54.906 1 50 2 VAL B CA 1
ATOM 1463 C C . VAL B 1 2 ? -37.906 -64.812 -54.219 1 50 2 VAL B C 1
ATOM 1465 O O . VAL B 1 2 ? -38.5 -63.906 -54.875 1 50 2 VAL B O 1
ATOM 1468 N N . ALA B 1 3 ? -38.375 -64.875 -52.969 1 49.41 3 ALA B N 1
ATOM 1469 C CA . ALA B 1 3 ? -38.906 -63.812 -52.094 1 49.41 3 ALA B CA 1
ATOM 1470 C C . ALA B 1 3 ? -37.875 -62.688 -51.938 1 49.41 3 ALA B C 1
ATOM 1472 O O . ALA B 1 3 ? -36.781 -62.906 -51.406 1 49.41 3 ALA B O 1
ATOM 1473 N N . SER B 1 4 ? -37.781 -61.719 -52.906 1 46.34 4 SER B N 1
ATOM 1474 C CA . SER B 1 4 ? -36.906 -60.562 -53.062 1 46.34 4 SER B CA 1
ATOM 1475 C C . SER B 1 4 ? -37.094 -59.562 -51.906 1 46.34 4 SER B C 1
ATOM 1477 O O . SER B 1 4 ? -38.188 -59 -51.781 1 46.34 4 SER B O 1
ATOM 1479 N N . THR B 1 5 ? -36.688 -59.906 -50.719 1 49.19 5 THR B N 1
ATOM 1480 C CA . THR B 1 5 ? -36.906 -59.062 -49.562 1 49.19 5 THR B CA 1
ATOM 1481 C C . THR B 1 5 ? -36.312 -57.656 -49.781 1 49.19 5 THR B C 1
ATOM 1483 O O . THR B 1 5 ? -35.188 -57.5 -50.219 1 49.19 5 THR B O 1
ATOM 1486 N N . PRO B 1 6 ? -37.188 -56.656 -50.094 1 51.12 6 PRO B N 1
ATOM 1487 C CA . PRO B 1 6 ? -36.75 -55.312 -50.438 1 51.12 6 PRO B CA 1
ATOM 1488 C C . PRO B 1 6 ? -35.969 -54.625 -49.312 1 51.12 6 PRO B C 1
ATOM 1490 O O . PRO B 1 6 ? -36.188 -54.938 -48.125 1 51.12 6 PRO B O 1
ATOM 1493 N N . ARG B 1 7 ? -34.625 -54.375 -49.5 1 45.66 7 ARG B N 1
ATOM 1494 C CA . ARG B 1 7 ? -33.656 -53.75 -48.625 1 45.66 7 ARG B CA 1
ATOM 1495 C C . ARG B 1 7 ? -34.094 -52.344 -48.25 1 45.66 7 ARG B C 1
ATOM 1497 O O . ARG B 1 7 ? -34.375 -51.531 -49.125 1 45.66 7 ARG B O 1
ATOM 1504 N N . ARG B 1 8 ? -34.875 -52.188 -47.156 1 46.12 8 ARG B N 1
ATOM 1505 C CA . ARG B 1 8 ? -35.344 -50.938 -46.594 1 46.12 8 ARG B CA 1
ATOM 1506 C C . ARG B 1 8 ? -34.219 -49.906 -46.531 1 46.12 8 ARG B C 1
ATOM 1508 O O . ARG B 1 8 ? -33.094 -50.25 -46.094 1 46.12 8 ARG B O 1
ATOM 1515 N N . LEU B 1 9 ? -34.188 -48.906 -47.438 1 48.41 9 LEU B N 1
ATOM 1516 C CA . LEU B 1 9 ? -33.281 -47.781 -47.531 1 48.41 9 LEU B CA 1
ATOM 1517 C C . LEU B 1 9 ? -33.25 -47 -46.219 1 48.41 9 LEU B C 1
ATOM 1519 O O . LEU B 1 9 ? -34.281 -46.75 -45.625 1 48.41 9 LEU B O 1
ATOM 1523 N N . PRO B 1 10 ? -32 -47 -45.562 1 48.03 10 PRO B N 1
ATOM 1524 C CA . PRO B 1 10 ? -31.812 -46.312 -44.281 1 48.03 10 PRO B CA 1
ATOM 1525 C C . PRO B 1 10 ? -32.219 -44.844 -44.375 1 48.03 10 PRO B C 1
ATOM 1527 O O . PRO B 1 10 ? -32.094 -44.219 -45.406 1 48.03 10 PRO B O 1
ATOM 1530 N N . ARG B 1 11 ? -33.312 -44.406 -43.688 1 52.12 11 ARG B N 1
ATOM 1531 C CA . ARG B 1 11 ? -33.781 -43.031 -43.562 1 52.12 11 ARG B CA 1
ATOM 1532 C C . ARG B 1 11 ? -32.656 -42.094 -43.156 1 52.12 11 ARG B C 1
ATOM 1534 O O . ARG B 1 11 ? -31.844 -42.438 -42.281 1 52.12 11 ARG B O 1
ATOM 1541 N N . PRO B 1 12 ? -32.25 -41.188 -44.094 1 49.97 12 PRO B N 1
ATOM 1542 C CA . PRO B 1 12 ? -31.203 -40.25 -43.719 1 49.97 12 PRO B CA 1
ATOM 1543 C C . PRO B 1 12 ? -31.562 -39.438 -42.469 1 49.97 12 PRO B C 1
ATOM 1545 O O . PRO B 1 12 ? -32.688 -38.969 -42.344 1 49.97 12 PRO B O 1
ATOM 1548 N N . ALA B 1 13 ? -31.203 -39.812 -41.281 1 49.69 13 ALA B N 1
ATOM 1549 C CA . ALA B 1 13 ? -31.375 -39.062 -40.031 1 49.69 13 ALA B CA 1
ATOM 1550 C C . ALA B 1 13 ? -30.875 -37.625 -40.156 1 49.69 13 ALA B C 1
ATOM 1552 O O . ALA B 1 13 ? -29.719 -37.406 -40.562 1 49.69 13 ALA B O 1
ATOM 1553 N N . VAL B 1 14 ? -31.719 -36.656 -40.594 1 46.53 14 VAL B N 1
ATOM 1554 C CA . VAL B 1 14 ? -31.422 -35.25 -40.594 1 46.53 14 VAL B CA 1
ATOM 1555 C C . VAL B 1 14 ? -30.906 -34.812 -39.219 1 46.53 14 VAL B C 1
ATOM 1557 O O . VAL B 1 14 ? -31.609 -34.969 -38.219 1 46.53 14 VAL B O 1
ATOM 1560 N N . ALA B 1 15 ? -29.609 -35 -38.938 1 44.78 15 ALA B N 1
ATOM 1561 C CA . ALA B 1 15 ? -28.984 -34.469 -37.719 1 44.78 15 ALA B CA 1
ATOM 1562 C C . ALA B 1 15 ? -29.203 -32.969 -37.594 1 44.78 15 ALA B C 1
ATOM 1564 O O . ALA B 1 15 ? -28.797 -32.219 -38.5 1 44.78 15 ALA B O 1
ATOM 1565 N N . LEU B 1 16 ? -30.375 -32.594 -37.125 1 39.66 16 LEU B N 1
ATOM 1566 C CA . LEU B 1 16 ? -30.547 -31.172 -36.75 1 39.66 16 LEU B CA 1
ATOM 1567 C C . LEU B 1 16 ? -29.391 -30.688 -35.906 1 39.66 16 LEU B C 1
ATOM 1569 O O . LEU B 1 16 ? -29.156 -31.219 -34.812 1 39.66 16 LEU B O 1
ATOM 1573 N N . LEU B 1 17 ? -28.312 -30.188 -36.562 1 43.72 17 LEU B N 1
ATOM 1574 C CA . LEU B 1 17 ? -27.234 -29.469 -35.875 1 43.72 17 LEU B CA 1
ATOM 1575 C C . LEU B 1 17 ? -27.797 -28.297 -35.062 1 43.72 17 LEU B C 1
ATOM 1577 O O . LEU B 1 17 ? -28.281 -27.328 -35.656 1 43.72 17 LEU B O 1
ATOM 1581 N N . ALA B 1 18 ? -28.484 -28.547 -33.969 1 45.44 18 ALA B N 1
ATOM 1582 C CA . ALA B 1 18 ? -28.797 -27.422 -33.062 1 45.44 18 ALA B CA 1
ATOM 1583 C C . ALA B 1 18 ? -27.547 -26.625 -32.75 1 45.44 18 ALA B C 1
ATOM 1585 O O . ALA B 1 18 ? -26.641 -27.109 -32.094 1 45.44 18 ALA B O 1
ATOM 1586 N N . VAL B 1 19 ? -27.188 -25.688 -33.594 1 42.53 19 VAL B N 1
ATOM 1587 C CA . VAL B 1 19 ? -26.203 -24.656 -33.25 1 42.53 19 VAL B CA 1
ATOM 1588 C C . VAL B 1 19 ? -26.594 -23.984 -31.938 1 42.53 19 VAL B C 1
ATOM 1590 O O . VAL B 1 19 ? -27.594 -23.281 -31.859 1 42.53 19 VAL B O 1
ATOM 1593 N N . SER B 1 20 ? -26.406 -24.719 -30.828 1 40.88 20 SER B N 1
ATOM 1594 C CA . SER B 1 20 ? -26.484 -24 -29.562 1 40.88 20 SER B CA 1
ATOM 1595 C C . SER B 1 20 ? -25.672 -22.703 -29.609 1 40.88 20 SER B C 1
ATOM 1597 O O . SER B 1 20 ? -24.453 -22.719 -29.766 1 40.88 20 SER B O 1
ATOM 1599 N N . LEU B 1 21 ? -26.25 -21.656 -30.141 1 38.75 21 LEU B N 1
ATOM 1600 C CA . LEU B 1 21 ? -25.719 -20.312 -29.891 1 38.75 21 LEU B CA 1
ATOM 1601 C C . LEU B 1 21 ? -25.391 -20.125 -28.422 1 38.75 21 LEU B C 1
ATOM 1603 O O . LEU B 1 21 ? -26.297 -19.953 -27.594 1 38.75 21 LEU B O 1
ATOM 1607 N N . LEU B 1 22 ? -24.438 -20.906 -27.922 1 38.38 22 LEU B N 1
ATOM 1608 C CA . LEU B 1 22 ? -23.875 -20.422 -26.672 1 38.38 22 LEU B CA 1
ATOM 1609 C C . LEU B 1 22 ? -23.578 -18.922 -26.734 1 38.38 22 LEU B C 1
ATOM 1611 O O . LEU B 1 22 ? -22.656 -18.5 -27.422 1 38.38 22 LEU B O 1
ATOM 1615 N N . ILE B 1 23 ? -24.656 -18.141 -26.844 1 39.66 23 ILE B N 1
ATOM 1616 C CA . ILE B 1 23 ? -24.453 -16.734 -26.5 1 39.66 23 ILE B CA 1
ATOM 1617 C C . ILE B 1 23 ? -23.562 -16.625 -25.266 1 39.66 23 ILE B C 1
ATOM 1619 O O . ILE B 1 23 ? -23.953 -17.031 -24.172 1 39.66 23 ILE B O 1
ATOM 1623 N N . GLY B 1 24 ? -22.297 -16.969 -25.422 1 37.22 24 GLY B N 1
ATOM 1624 C CA . GLY B 1 24 ? -21.391 -16.484 -24.391 1 37.22 24 GLY B CA 1
ATOM 1625 C C . GLY B 1 24 ? -21.766 -15.117 -23.859 1 37.22 24 GLY B C 1
ATOM 1626 O O . GLY B 1 24 ? -21.781 -14.133 -24.609 1 37.22 24 GLY B O 1
ATOM 1627 N N . TRP B 1 25 ? -22.828 -15.016 -23.094 1 38.81 25 TRP B N 1
ATOM 1628 C CA . TRP B 1 25 ? -22.953 -13.828 -22.25 1 38.81 25 TRP B CA 1
ATOM 1629 C C . TRP B 1 25 ? -21.578 -13.344 -21.797 1 38.81 25 TRP B C 1
ATOM 1631 O O . TRP B 1 25 ? -20.938 -13.969 -20.938 1 38.81 25 TRP B O 1
ATOM 1641 N N . SER B 1 26 ? -20.703 -13.023 -22.703 1 35.84 26 SER B N 1
ATOM 1642 C CA . SER B 1 26 ? -19.625 -12.211 -22.156 1 35.84 26 SER B CA 1
ATOM 1643 C C . SER B 1 26 ? -20.156 -11.172 -21.188 1 35.84 26 SER B C 1
ATOM 1645 O O . SER B 1 26 ? -20.984 -10.336 -21.547 1 35.84 26 SER B O 1
ATOM 1647 N N . GLU B 1 27 ? -20.531 -11.555 -20.031 1 39.31 27 GLU B N 1
ATOM 1648 C CA . GLU B 1 27 ? -20.656 -10.5 -19.031 1 39.31 27 GLU B CA 1
ATOM 1649 C C . GLU B 1 27 ? -19.688 -9.359 -19.312 1 39.31 27 GLU B C 1
ATOM 1651 O O . GLU B 1 27 ? -18.469 -9.57 -19.359 1 39.31 27 GLU B O 1
ATOM 1656 N N . LEU B 1 28 ? -20.016 -8.453 -20.281 1 35.38 28 LEU B N 1
ATOM 1657 C CA . LEU B 1 28 ? -19.312 -7.176 -20.297 1 35.38 28 LEU B CA 1
ATOM 1658 C C . LEU B 1 28 ? -18.859 -6.773 -18.906 1 35.38 28 LEU B C 1
ATOM 1660 O O . LEU B 1 28 ? -19.672 -6.633 -18 1 35.38 28 LEU B O 1
ATOM 1664 N N . ALA B 1 29 ? -17.766 -7.297 -18.516 1 41.47 29 ALA B N 1
ATOM 1665 C CA . ALA B 1 29 ? -17.156 -6.754 -17.312 1 41.47 29 ALA B CA 1
ATOM 1666 C C . ALA B 1 29 ? -17.438 -5.258 -17.188 1 41.47 29 ALA B C 1
ATOM 1668 O O . ALA B 1 29 ? -17.438 -4.539 -18.188 1 41.47 29 ALA B O 1
ATOM 1669 N N . PRO B 1 30 ? -18.328 -4.77 -16.312 1 41.94 30 PRO B N 1
ATOM 1670 C CA . PRO B 1 30 ? -18.5 -3.322 -16.172 1 41.94 30 PRO B CA 1
ATOM 1671 C C . PRO B 1 30 ? -17.203 -2.547 -16.453 1 41.94 30 PRO B C 1
ATOM 1673 O O . PRO B 1 30 ? -16.125 -2.996 -16.094 1 41.94 30 PRO B O 1
ATOM 1676 N N . VAL B 1 31 ? -17.125 -1.909 -17.594 1 40.06 31 VAL B N 1
ATOM 1677 C CA . VAL B 1 31 ? -16.094 -0.92 -17.859 1 40.06 31 VAL B CA 1
ATOM 1678 C C . VAL B 1 31 ? -15.812 -0.103 -16.609 1 40.06 31 VAL B C 1
ATOM 1680 O O . VAL B 1 31 ? -16.672 0.659 -16.141 1 40.06 31 VAL B O 1
ATOM 1683 N N . HIS B 1 32 ? -15.234 -0.63 -15.633 1 44.47 32 HIS B N 1
ATOM 1684 C CA . HIS B 1 32 ? -14.844 0.213 -14.508 1 44.47 32 HIS B CA 1
ATOM 1685 C C . HIS B 1 32 ? -14.109 1.46 -14.977 1 44.47 32 HIS B C 1
ATOM 1687 O O . HIS B 1 32 ? -13.164 1.365 -15.773 1 44.47 32 HIS B O 1
ATOM 1693 N N . LEU B 1 33 ? -14.812 2.604 -15.234 1 46.12 33 LEU B N 1
ATOM 1694 C CA . LEU B 1 33 ? -14.258 3.936 -15.469 1 46.12 33 LEU B CA 1
ATOM 1695 C C . LEU B 1 33 ? -12.93 4.105 -14.742 1 46.12 33 LEU B C 1
ATOM 1697 O O . LEU B 1 33 ? -12.727 3.549 -13.656 1 46.12 33 LEU B O 1
ATOM 1701 N N . PRO B 1 34 ? -11.961 4.551 -15.602 1 54.94 34 PRO B N 1
ATOM 1702 C CA . PRO B 1 34 ? -10.625 4.777 -15.031 1 54.94 34 PRO B CA 1
ATOM 1703 C C . PRO B 1 34 ? -10.672 5.469 -13.672 1 54.94 34 PRO B C 1
ATOM 1705 O O . PRO B 1 34 ? -11.555 6.289 -13.422 1 54.94 34 PRO B O 1
ATOM 1708 N N . HIS B 1 35 ? -10.133 4.906 -12.688 1 64.25 35 HIS B N 1
ATOM 1709 C CA . HIS B 1 35 ? -9.859 5.473 -11.375 1 64.25 35 HIS B CA 1
ATOM 1710 C C . HIS B 1 35 ? -9.258 6.867 -11.492 1 64.25 35 HIS B C 1
ATOM 1712 O O . HIS B 1 35 ? -8.125 7.027 -11.961 1 64.25 35 HIS B O 1
ATOM 1718 N N . LYS B 1 36 ? -10.211 7.949 -11.586 1 84.19 36 LYS B N 1
ATOM 1719 C CA . LYS B 1 36 ? -9.648 9.297 -11.625 1 84.19 36 LYS B CA 1
ATOM 1720 C C . LYS B 1 36 ? -9.336 9.805 -10.219 1 84.19 36 LYS B C 1
ATOM 1722 O O . LYS B 1 36 ? -10.227 9.875 -9.367 1 84.19 36 LYS B O 1
ATOM 1727 N N . ALA B 1 37 ? -8.117 10.188 -10.023 1 92.75 37 ALA B N 1
ATOM 1728 C CA . ALA B 1 37 ? -7.672 10.688 -8.727 1 92.75 37 ALA B CA 1
ATOM 1729 C C . ALA B 1 37 ? -8.273 12.055 -8.422 1 92.75 37 ALA B C 1
ATOM 1731 O O . ALA B 1 37 ? -8.484 12.859 -9.336 1 92.75 37 ALA B O 1
ATOM 1732 N N . LEU B 1 38 ? -8.555 12.367 -7.211 1 95.62 38 LEU B N 1
ATOM 1733 C CA . LEU B 1 38 ? -9.102 13.648 -6.781 1 95.62 38 LEU B CA 1
ATOM 1734 C C . LEU B 1 38 ? -8.039 14.742 -6.855 1 95.62 38 LEU B C 1
ATOM 1736 O O . LEU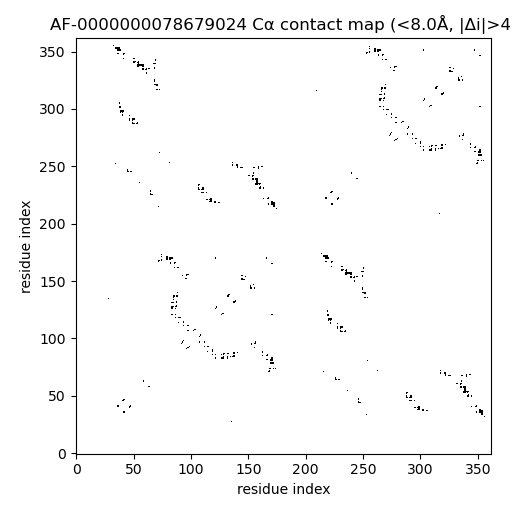 B 1 38 ? -8.359 15.93 -6.82 1 95.62 38 LEU B O 1
ATOM 1740 N N . SER B 1 39 ? -6.797 14.375 -6.918 1 97.19 39 SER B N 1
ATOM 1741 C CA . SER B 1 39 ? -5.66 15.281 -7.062 1 97.19 39 SER B CA 1
ATOM 1742 C C . SER B 1 39 ? -4.672 14.766 -8.102 1 97.19 39 SER B C 1
ATOM 1744 O O . SER B 1 39 ? -4.238 13.609 -8.031 1 97.19 39 SER B O 1
ATOM 1746 N N . PRO B 1 40 ? -4.164 15.578 -9.023 1 95.69 40 PRO B N 1
ATOM 1747 C CA . PRO B 1 40 ? -3.316 15.141 -10.133 1 95.69 40 PRO B CA 1
ATOM 1748 C C . PRO B 1 40 ? -2.016 14.492 -9.656 1 95.69 40 PRO B C 1
ATOM 1750 O O . PRO B 1 40 ? -1.59 13.477 -10.211 1 95.69 40 PRO B O 1
ATOM 1753 N N . PRO B 1 41 ? -1.396 14.977 -8.594 1 96.81 41 PRO B N 1
ATOM 1754 C CA . PRO B 1 41 ? -0.14 14.344 -8.18 1 96.81 41 PRO B CA 1
ATOM 1755 C C . PRO B 1 41 ? -0.318 12.883 -7.789 1 96.81 41 PRO B C 1
ATOM 1757 O O . PRO B 1 41 ? 0.643 12.109 -7.824 1 96.81 41 PRO B O 1
ATOM 1760 N N . LEU B 1 42 ? -1.49 12.492 -7.473 1 95.56 42 LEU B N 1
ATOM 1761 C CA . LEU B 1 42 ? -1.731 11.102 -7.086 1 95.56 42 LEU B CA 1
ATOM 1762 C C . LEU B 1 42 ? -1.537 10.164 -8.273 1 95.56 42 LEU B C 1
ATOM 1764 O O . LEU B 1 42 ? -1.248 8.984 -8.094 1 95.56 42 LEU B O 1
ATOM 1768 N N . ASP B 1 43 ? -1.65 10.719 -9.484 1 90.75 43 ASP B N 1
ATOM 1769 C CA . ASP B 1 43 ? -1.493 9.906 -10.688 1 90.75 43 ASP B CA 1
ATOM 1770 C C . ASP B 1 43 ? -0.235 10.305 -11.461 1 90.75 43 ASP B C 1
ATOM 1772 O O . ASP B 1 43 ? -0.027 9.859 -12.586 1 90.75 43 ASP B O 1
ATOM 1776 N N . ASP B 1 44 ? 0.582 11.102 -10.82 1 92.69 44 ASP B N 1
ATOM 1777 C CA . ASP B 1 44 ? 1.769 11.602 -11.508 1 92.69 44 ASP B CA 1
ATOM 1778 C C . ASP B 1 44 ? 2.967 10.68 -11.273 1 92.69 44 ASP B C 1
ATOM 1780 O O . ASP B 1 44 ? 3.324 10.398 -10.133 1 92.69 44 ASP B O 1
ATOM 1784 N N . GLU B 1 45 ? 3.627 10.32 -12.383 1 89.44 45 GLU B N 1
ATOM 1785 C CA . GLU B 1 45 ? 4.758 9.398 -12.328 1 89.44 45 GLU B CA 1
ATOM 1786 C C . GLU B 1 45 ? 5.934 10.008 -11.57 1 89.44 45 GLU B C 1
ATOM 1788 O O . GLU B 1 45 ? 6.637 9.312 -10.836 1 89.44 45 GLU B O 1
ATOM 1793 N N . GLN B 1 46 ? 6.098 11.258 -11.742 1 91.38 46 GLN B N 1
ATOM 1794 C CA . GLN B 1 46 ? 7.219 11.922 -11.086 1 91.38 46 GLN B CA 1
ATOM 1795 C C . GLN B 1 46 ? 6.996 12.023 -9.578 1 91.38 46 GLN B C 1
ATOM 1797 O O . GLN B 1 46 ? 7.941 11.922 -8.797 1 91.38 46 GLN B O 1
ATOM 1802 N N . THR B 1 47 ? 5.75 12.195 -9.203 1 94.12 47 THR B N 1
ATOM 1803 C CA . THR B 1 47 ? 5.438 12.188 -7.777 1 94.12 47 THR B CA 1
ATOM 1804 C C . THR B 1 47 ? 5.703 10.812 -7.172 1 94.12 47 THR B C 1
ATOM 1806 O O . THR B 1 47 ? 6.309 10.703 -6.105 1 94.12 47 THR B O 1
ATOM 1809 N N . HIS B 1 48 ? 5.301 9.812 -7.891 1 90.94 48 HIS B N 1
ATOM 1810 C CA . HIS B 1 48 ? 5.535 8.445 -7.445 1 90.94 48 HIS B CA 1
ATOM 1811 C C . HIS B 1 48 ? 7.023 8.172 -7.254 1 90.94 48 HIS B C 1
ATOM 1813 O O . HIS B 1 48 ? 7.43 7.586 -6.25 1 90.94 48 HIS B O 1
ATOM 1819 N N . LYS B 1 49 ? 7.758 8.617 -8.164 1 89.5 49 LYS B N 1
ATOM 1820 C CA . LYS B 1 49 ? 9.203 8.414 -8.078 1 89.5 49 LYS B CA 1
ATOM 1821 C C . LYS B 1 49 ? 9.789 9.141 -6.867 1 89.5 49 LYS B C 1
ATOM 1823 O O . LYS B 1 49 ? 10.641 8.594 -6.164 1 89.5 49 LYS B O 1
ATOM 1828 N N . ALA B 1 50 ? 9.359 10.352 -6.68 1 93.12 50 ALA B N 1
ATOM 1829 C CA . ALA B 1 50 ? 9.844 11.109 -5.531 1 93.12 50 ALA B CA 1
ATOM 1830 C C . ALA B 1 50 ? 9.492 10.406 -4.223 1 93.12 50 ALA B C 1
ATOM 1832 O O . ALA B 1 50 ? 10.305 10.359 -3.297 1 93.12 50 ALA B O 1
ATOM 1833 N N . VAL B 1 51 ? 8.258 9.852 -4.121 1 94.5 51 VAL B N 1
ATOM 1834 C CA . VAL B 1 51 ? 7.812 9.117 -2.945 1 94.5 51 VAL B CA 1
ATOM 1835 C C . VAL B 1 51 ? 8.742 7.93 -2.695 1 94.5 51 VAL B C 1
ATOM 1837 O O . VAL B 1 51 ? 9.25 7.754 -1.586 1 94.5 51 VAL B O 1
ATOM 1840 N N . GLU B 1 52 ? 9.047 7.203 -3.672 1 90.81 52 GLU B N 1
ATOM 1841 C CA . GLU B 1 52 ? 9.883 6.008 -3.566 1 90.81 52 GLU B CA 1
ATOM 1842 C C . GLU B 1 52 ? 11.305 6.359 -3.146 1 90.81 52 GLU B C 1
ATOM 1844 O O . GLU B 1 52 ? 11.875 5.711 -2.27 1 90.81 52 GLU B O 1
ATOM 1849 N N . GLU B 1 53 ? 11.789 7.371 -3.793 1 90.81 53 GLU B N 1
ATOM 1850 C CA . GLU B 1 53 ? 13.164 7.766 -3.504 1 90.81 53 GLU B CA 1
ATOM 1851 C C . GLU B 1 53 ? 13.312 8.227 -2.057 1 90.81 53 GLU B C 1
ATOM 1853 O O . GLU B 1 53 ? 14.258 7.84 -1.371 1 90.81 53 GLU B O 1
ATOM 1858 N N . VAL B 1 54 ? 12.414 9.016 -1.621 1 93.25 54 VAL B N 1
ATOM 1859 C CA . VAL B 1 54 ? 12.484 9.539 -0.261 1 93.25 54 VAL B CA 1
ATOM 1860 C C . VAL B 1 54 ? 12.289 8.406 0.742 1 93.25 54 VAL B C 1
ATOM 1862 O O . VAL B 1 54 ? 13.031 8.297 1.72 1 93.25 54 VAL B O 1
ATOM 1865 N N . ALA B 1 55 ? 11.312 7.551 0.515 1 92.62 55 ALA B N 1
ATOM 1866 C CA . ALA B 1 55 ? 11.07 6.422 1.41 1 92.62 55 ALA B CA 1
ATOM 1867 C C . ALA B 1 55 ? 12.281 5.496 1.465 1 92.62 55 ALA B C 1
ATOM 1869 O O . ALA B 1 55 ? 12.711 5.09 2.547 1 92.62 55 ALA B O 1
ATOM 1870 N N . ASN B 1 56 ? 12.875 5.215 0.317 1 89.56 56 ASN B N 1
ATOM 1871 C CA . ASN B 1 56 ? 14.023 4.324 0.241 1 89.56 56 ASN B CA 1
ATOM 1872 C C . ASN B 1 56 ? 15.227 4.895 0.986 1 89.56 56 ASN B C 1
ATOM 1874 O O . ASN B 1 56 ? 15.898 4.18 1.73 1 89.56 56 ASN B O 1
ATOM 1878 N N . GLN B 1 57 ? 15.484 6.117 0.754 1 90.25 57 GLN B N 1
ATOM 1879 C CA . GLN B 1 57 ? 16.609 6.762 1.417 1 90.25 57 GLN B CA 1
ATOM 1880 C C . GLN B 1 57 ? 16.453 6.734 2.934 1 90.25 57 GLN B C 1
ATOM 1882 O O . GLN B 1 57 ? 17.406 6.465 3.662 1 90.25 57 GLN B O 1
ATOM 1887 N N . ALA B 1 58 ? 15.258 6.988 3.393 1 91.88 58 ALA B N 1
ATOM 1888 C CA . ALA B 1 58 ? 15 6.973 4.828 1 91.88 58 ALA B CA 1
ATOM 1889 C C . ALA B 1 58 ? 15.172 5.57 5.402 1 91.88 58 ALA B C 1
ATOM 1891 O O . ALA B 1 58 ? 15.711 5.402 6.5 1 91.88 58 ALA B O 1
ATOM 1892 N N . GLN B 1 59 ? 14.695 4.566 4.699 1 89.62 59 GLN B N 1
ATOM 1893 C CA . GLN B 1 59 ? 14.82 3.186 5.148 1 89.62 59 GLN B CA 1
ATOM 1894 C C . GLN B 1 59 ? 16.281 2.758 5.203 1 89.62 59 GLN B C 1
ATOM 1896 O O . GLN B 1 59 ? 16.672 1.952 6.055 1 89.62 59 GLN B O 1
ATOM 1901 N N . LEU B 1 60 ? 17.016 3.232 4.281 1 86.94 60 LEU B N 1
ATOM 1902 C CA . LEU B 1 60 ? 18.438 2.936 4.273 1 86.94 60 LEU B CA 1
ATOM 1903 C C . LEU B 1 60 ? 19.141 3.574 5.473 1 86.94 60 LEU B C 1
ATOM 1905 O O . LEU B 1 60 ? 20.078 3 6.027 1 86.94 60 LEU B O 1
ATOM 1909 N N . GLU B 1 61 ? 18.703 4.742 5.863 1 87.75 61 GLU B N 1
ATOM 1910 C CA . GLU B 1 61 ? 19.297 5.449 6.996 1 87.75 61 GLU B CA 1
ATOM 1911 C C . GLU B 1 61 ? 18.969 4.754 8.312 1 87.75 61 GLU B C 1
ATOM 1913 O O . GLU B 1 61 ? 19.812 4.68 9.211 1 87.75 61 GLU B O 1
ATOM 1918 N N . GLN B 1 62 ? 17.719 4.297 8.406 1 81.88 62 GLN B N 1
ATOM 1919 C CA . GLN B 1 62 ? 17.281 3.592 9.602 1 81.88 62 GLN B CA 1
ATOM 1920 C C . GLN B 1 62 ? 16.453 2.355 9.242 1 81.88 62 GLN B C 1
ATOM 1922 O O . GLN B 1 62 ? 15.344 2.471 8.719 1 81.88 62 GLN B O 1
ATOM 1927 N N . ASP B 1 63 ? 17.156 1.249 9.492 1 69.19 63 ASP B N 1
ATOM 1928 C CA . ASP B 1 63 ? 16.484 -0.022 9.234 1 69.19 63 ASP B CA 1
ATOM 1929 C C . ASP B 1 63 ? 15.719 -0.492 10.469 1 69.19 63 ASP B C 1
ATOM 1931 O O . ASP B 1 63 ? 16.297 -1.081 11.383 1 69.19 63 ASP B O 1
ATOM 1935 N N . ASP B 1 64 ? 14.492 -0.124 10.523 1 77.12 64 ASP B N 1
ATOM 1936 C CA . ASP B 1 64 ? 13.617 -0.513 11.625 1 77.12 64 ASP B CA 1
ATOM 1937 C C . ASP B 1 64 ? 12.461 -1.376 11.133 1 77.12 64 ASP B C 1
ATOM 1939 O O . ASP B 1 64 ? 11.5 -0.863 10.547 1 77.12 64 ASP B O 1
ATOM 1943 N N . PRO B 1 65 ? 12.609 -2.615 11.273 1 71.19 65 PRO B N 1
ATOM 1944 C CA . PRO B 1 65 ? 11.586 -3.52 10.742 1 71.19 65 PRO B CA 1
ATOM 1945 C C . PRO B 1 65 ? 10.336 -3.572 11.617 1 71.19 65 PRO B C 1
ATOM 1947 O O . PRO B 1 65 ? 9.391 -4.312 11.312 1 71.19 65 PRO B O 1
ATOM 1950 N N . SER B 1 66 ? 10.32 -2.736 12.664 1 74.69 66 SER B N 1
ATOM 1951 C CA . SER B 1 66 ? 9.18 -2.781 13.57 1 74.69 66 SER B CA 1
ATOM 1952 C C . SER B 1 66 ? 7.875 -2.523 12.836 1 74.69 66 SER B C 1
ATOM 1954 O O . SER B 1 66 ? 7.875 -2.271 11.625 1 74.69 66 SER B O 1
ATOM 1956 N N . VAL B 1 67 ? 6.891 -2.588 13.602 1 75.94 67 VAL B N 1
ATOM 1957 C CA . VAL B 1 67 ? 5.535 -2.445 13.078 1 75.94 67 VAL B CA 1
ATOM 1958 C C . VAL B 1 67 ? 5.391 -1.094 12.383 1 75.94 67 VAL B C 1
ATOM 1960 O O . VAL B 1 67 ? 5.969 -0.097 12.82 1 75.94 67 VAL B O 1
ATOM 1963 N N . ARG B 1 68 ? 4.668 -1.146 11.344 1 85.81 68 ARG B N 1
ATOM 1964 C CA . ARG B 1 68 ? 4.387 0.062 10.57 1 85.81 68 ARG B CA 1
ATOM 1965 C C . ARG B 1 68 ? 3.646 1.092 11.422 1 85.81 68 ARG B C 1
ATOM 1967 O O . ARG B 1 68 ? 2.809 0.734 12.25 1 85.81 68 ARG B O 1
ATOM 1974 N N . LEU B 1 69 ? 3.969 2.338 11.211 1 92.81 69 LEU B N 1
ATOM 1975 C CA . LEU B 1 69 ? 3.318 3.453 11.898 1 92.81 69 LEU B CA 1
ATOM 1976 C C . LEU B 1 69 ? 1.862 3.582 11.461 1 92.81 69 LEU B C 1
ATOM 1978 O O . LEU B 1 69 ? 0.98 3.82 12.289 1 92.81 69 LEU B O 1
ATOM 1982 N N . MET B 1 70 ? 1.671 3.373 10.133 1 93.06 70 MET B N 1
ATOM 1983 C CA . MET B 1 70 ? 0.333 3.498 9.555 1 93.06 70 MET B CA 1
ATOM 1984 C C . MET B 1 70 ? -0.525 2.287 9.914 1 93.06 70 MET B C 1
ATOM 1986 O O . MET B 1 70 ? -0.202 1.16 9.531 1 93.06 70 MET B O 1
ATOM 1990 N N . PRO B 1 71 ? -1.597 2.562 10.648 1 89.81 71 PRO B N 1
ATOM 1991 C CA . PRO B 1 71 ? -2.498 1.43 10.875 1 89.81 71 PRO B CA 1
ATOM 1992 C C . PRO B 1 71 ? -3.191 0.96 9.602 1 89.81 71 PRO B C 1
ATOM 1994 O O . PRO B 1 71 ? -3.301 1.723 8.633 1 89.81 71 PRO B O 1
ATOM 1997 N N . HIS B 1 72 ? -3.617 -0.24 9.648 1 87.56 72 HIS B N 1
ATOM 1998 C CA . HIS B 1 72 ? -4.41 -0.748 8.531 1 87.56 72 HIS B CA 1
ATOM 1999 C C . HIS B 1 72 ? -5.762 -0.042 8.453 1 87.56 72 HIS B C 1
ATOM 2001 O O . HIS B 1 72 ? -6.359 0.281 9.477 1 87.56 72 HIS B O 1
ATOM 2007 N N . PRO B 1 73 ? -6.184 0.172 7.25 1 85.69 73 PRO B N 1
ATOM 2008 C CA . PRO B 1 73 ? -7.527 0.74 7.156 1 85.69 73 PRO B CA 1
ATOM 2009 C C . PRO B 1 73 ? -8.602 -0.19 7.719 1 85.69 73 PRO B C 1
ATOM 2011 O O . PRO B 1 73 ? -8.391 -1.401 7.812 1 85.69 73 PRO B O 1
ATOM 2014 N N . PRO B 1 74 ? -9.703 0.443 8.055 1 79.06 74 PRO B N 1
ATOM 2015 C CA . PRO B 1 74 ? -10.789 -0.4 8.57 1 79.06 74 PRO B CA 1
ATOM 2016 C C . PRO B 1 74 ? -11.25 -1.44 7.551 1 79.06 74 PRO B C 1
ATOM 2018 O O . PRO B 1 74 ? -11.281 -1.163 6.348 1 79.06 74 PRO B O 1
ATOM 2021 N N . ALA B 1 75 ? -11.57 -2.553 8.156 1 76.5 75 ALA B N 1
ATOM 2022 C CA . ALA B 1 75 ? -12.062 -3.633 7.305 1 76.5 75 ALA B CA 1
ATOM 2023 C C . ALA B 1 75 ? -13.484 -3.357 6.828 1 76.5 75 ALA B C 1
ATOM 2025 O O . ALA B 1 75 ? -14.328 -2.914 7.605 1 76.5 75 ALA B O 1
ATOM 2026 N N . GLY B 1 76 ? -13.672 -3.578 5.59 1 76.69 76 GLY B N 1
ATOM 2027 C CA . GLY B 1 76 ? -15 -3.461 5.02 1 76.69 76 GLY B CA 1
ATOM 2028 C C . GLY B 1 76 ? -15.664 -4.805 4.773 1 76.69 76 GLY B C 1
ATOM 2029 O O . GLY B 1 76 ? -15.055 -5.852 4.977 1 76.69 76 GLY B O 1
ATOM 2030 N N . PRO B 1 77 ? -16.891 -4.758 4.375 1 76.88 77 PRO B N 1
ATOM 2031 C CA . PRO B 1 77 ? -17.641 -6 4.164 1 76.88 77 PRO B CA 1
ATOM 2032 C C . PRO B 1 77 ? -17.078 -6.844 3.027 1 76.88 77 PRO B C 1
ATOM 2034 O O . PRO B 1 77 ? -17.281 -8.062 2.994 1 76.88 77 PRO B O 1
ATOM 2037 N N . ASP B 1 78 ? -16.297 -6.262 2.178 1 85.44 78 ASP B N 1
ATOM 2038 C CA . ASP B 1 78 ? -15.797 -6.988 1.016 1 85.44 78 ASP B CA 1
ATOM 2039 C C . ASP B 1 78 ? -14.336 -7.387 1.209 1 85.44 78 ASP B C 1
ATOM 2041 O O . ASP B 1 78 ? -13.656 -7.762 0.25 1 85.44 78 ASP B O 1
ATOM 2045 N N . ASN B 1 79 ? -13.898 -7.395 2.449 1 88.06 79 ASN B N 1
ATOM 2046 C CA . ASN B 1 79 ? -12.477 -7.594 2.705 1 88.06 79 ASN B CA 1
ATOM 2047 C C . ASN B 1 79 ? -12.016 -8.969 2.232 1 88.06 79 ASN B C 1
ATOM 2049 O O . ASN B 1 79 ? -10.977 -9.086 1.58 1 88.06 79 ASN B O 1
ATOM 2053 N N . LEU B 1 80 ? -12.836 -9.969 2.566 1 91.25 80 LEU B N 1
ATOM 2054 C CA . LEU B 1 80 ? -12.406 -11.32 2.213 1 91.25 80 LEU B CA 1
ATOM 2055 C C . LEU B 1 80 ? -12.367 -11.5 0.7 1 91.25 80 LEU B C 1
ATOM 2057 O O . LEU B 1 80 ? -11.461 -12.156 0.174 1 91.25 80 LEU B O 1
ATOM 2061 N N . GLU B 1 81 ? -13.312 -10.938 0.021 1 91.5 81 GLU B N 1
ATOM 2062 C CA . GLU B 1 81 ? -13.32 -11.016 -1.437 1 91.5 81 GLU B CA 1
ATOM 2063 C C . GLU B 1 81 ? -12.078 -10.359 -2.033 1 91.5 81 GLU B C 1
ATOM 2065 O O . GLU B 1 81 ? -11.438 -10.922 -2.922 1 91.5 81 GLU B O 1
ATOM 2070 N N . ILE B 1 82 ? -11.742 -9.219 -1.567 1 93.31 82 ILE B N 1
ATOM 2071 C CA . ILE B 1 82 ? -10.57 -8.492 -2.039 1 93.31 82 ILE B CA 1
ATOM 2072 C C . ILE B 1 82 ? -9.305 -9.258 -1.673 1 93.31 82 ILE B C 1
ATOM 2074 O O . ILE B 1 82 ? -8.367 -9.336 -2.469 1 93.31 82 ILE B O 1
ATOM 2078 N N . CYS B 1 83 ? -9.336 -9.82 -0.519 1 95.81 83 CYS B N 1
ATOM 2079 C CA . CYS B 1 83 ? -8.25 -10.688 -0.089 1 95.81 83 CYS B CA 1
ATOM 2080 C C . CYS B 1 83 ? -8.039 -11.828 -1.078 1 95.81 83 CYS B C 1
ATOM 2082 O O . CYS B 1 83 ? -6.922 -12.031 -1.562 1 95.81 83 CYS B O 1
ATOM 2084 N N . CYS B 1 84 ? -9.102 -12.492 -1.411 1 97.38 84 CYS B N 1
ATOM 2085 C CA . CYS B 1 84 ? -9.008 -13.648 -2.291 1 97.38 84 CYS B CA 1
ATOM 2086 C C . CYS B 1 84 ? -8.594 -13.234 -3.699 1 97.38 84 CYS B C 1
ATOM 2088 O O . CYS B 1 84 ? -7.883 -13.977 -4.383 1 97.38 84 CYS B O 1
ATOM 2090 N N . LEU B 1 85 ? -9 -12.109 -4.109 1 96.69 85 LEU B N 1
ATOM 2091 C CA . LEU B 1 85 ? -8.555 -11.539 -5.379 1 96.69 85 LEU B CA 1
ATOM 2092 C C . LEU B 1 85 ? -7.043 -11.383 -5.406 1 96.69 85 LEU B C 1
ATOM 2094 O O . LEU B 1 85 ? -6.387 -11.805 -6.363 1 96.69 85 LEU B O 1
ATOM 2098 N N . HIS B 1 86 ? -6.504 -10.844 -4.383 1 97.5 86 HIS B N 1
ATOM 2099 C CA . HIS B 1 86 ? -5.066 -10.609 -4.336 1 97.5 86 HIS B CA 1
ATOM 2100 C C . HIS B 1 86 ? -4.309 -11.906 -4.09 1 97.5 86 HIS B C 1
ATOM 2102 O O . HIS B 1 86 ? -3.158 -12.055 -4.512 1 97.5 86 HIS B O 1
ATOM 2108 N N . ALA B 1 87 ? -4.98 -12.867 -3.479 1 98.44 87 ALA B N 1
ATOM 2109 C CA . ALA B 1 87 ? -4.391 -14.203 -3.406 1 98.44 87 ALA B CA 1
ATOM 2110 C C . ALA B 1 87 ? -4.188 -14.789 -4.801 1 98.44 87 ALA B C 1
ATOM 2112 O O . ALA B 1 87 ? -3.209 -15.492 -5.047 1 98.44 87 ALA B O 1
ATOM 2113 N N . ASN B 1 88 ? -5.113 -14.539 -5.648 1 98.44 88 ASN B N 1
ATOM 2114 C CA . ASN B 1 88 ? -4.965 -14.984 -7.031 1 98.44 88 ASN B CA 1
ATOM 2115 C C . ASN B 1 88 ? -3.752 -14.344 -7.695 1 98.44 88 ASN B C 1
ATOM 2117 O O . ASN B 1 88 ? -2.988 -15.016 -8.391 1 98.44 88 ASN B O 1
ATOM 2121 N N . ILE B 1 89 ? -3.539 -13.078 -7.523 1 98.25 89 ILE B N 1
ATOM 2122 C CA . ILE B 1 89 ? -2.395 -12.367 -8.086 1 98.25 89 ILE B CA 1
ATOM 2123 C C . ILE B 1 89 ? -1.106 -12.867 -7.434 1 98.25 89 ILE B C 1
ATOM 2125 O O . ILE B 1 89 ? -0.07 -12.977 -8.094 1 98.25 89 ILE B O 1
ATOM 2129 N N . LEU B 1 90 ? -1.223 -13.18 -6.172 1 98.56 90 LEU B N 1
ATOM 2130 C CA . LEU B 1 90 ? -0.093 -13.773 -5.469 1 98.56 90 LEU B CA 1
ATOM 2131 C C . LEU B 1 90 ? 0.346 -15.07 -6.145 1 98.56 90 LEU B C 1
ATOM 2133 O O . LEU B 1 90 ? 1.541 -15.289 -6.352 1 98.56 90 LEU B O 1
ATOM 2137 N N . ASP B 1 91 ? -0.583 -15.859 -6.512 1 98.19 91 ASP B N 1
ATOM 2138 C CA . ASP B 1 91 ? -0.246 -17.094 -7.199 1 98.19 91 ASP B CA 1
ATOM 2139 C C . ASP B 1 91 ? 0.448 -16.828 -8.531 1 98.19 91 ASP B C 1
ATOM 2141 O O . ASP B 1 91 ? 1.37 -17.547 -8.914 1 98.19 91 ASP B O 1
ATOM 2145 N N . PHE B 1 92 ? -0.005 -15.852 -9.164 1 98.19 92 PHE B N 1
ATOM 2146 C CA . PHE B 1 92 ? 0.67 -15.445 -10.391 1 98.19 92 PHE B CA 1
ATOM 2147 C C . PHE B 1 92 ? 2.123 -15.078 -10.117 1 98.19 92 PHE B C 1
ATOM 2149 O O . PHE B 1 92 ? 3.023 -15.477 -10.859 1 98.19 92 PHE B O 1
ATOM 2156 N N . TYR B 1 93 ? 2.379 -14.305 -9.109 1 97.56 93 TYR B N 1
ATOM 2157 C CA . TYR B 1 93 ? 3.734 -13.922 -8.734 1 97.56 93 TYR B CA 1
ATOM 2158 C C . TYR B 1 93 ? 4.594 -15.148 -8.469 1 97.56 93 TYR B C 1
ATOM 2160 O O . TYR B 1 93 ? 5.734 -15.227 -8.938 1 97.56 93 TYR B O 1
ATOM 2168 N N . LEU B 1 94 ? 4.047 -16.078 -7.695 1 97.25 94 LEU B N 1
ATOM 2169 C CA . LEU B 1 94 ? 4.789 -17.281 -7.316 1 97.25 94 LEU B CA 1
ATOM 2170 C C . LEU B 1 94 ? 5.164 -18.094 -8.547 1 97.25 94 LEU B C 1
ATOM 2172 O O . LEU B 1 94 ? 6.273 -18.625 -8.633 1 97.25 94 LEU B O 1
ATOM 2176 N N . LEU B 1 95 ? 4.297 -18.062 -9.523 1 95.81 95 LEU B N 1
ATOM 2177 C CA . LEU B 1 95 ? 4.473 -18.922 -10.688 1 95.81 95 LEU B CA 1
ATOM 2178 C C . LEU B 1 95 ? 5.301 -18.234 -11.766 1 95.81 95 LEU B C 1
ATOM 2180 O O . LEU B 1 95 ? 6.113 -18.875 -12.43 1 95.81 95 LEU B O 1
ATOM 2184 N N . ASN B 1 96 ? 5.133 -16.953 -11.867 1 94.75 96 ASN B N 1
ATOM 2185 C CA . ASN B 1 96 ? 5.652 -16.297 -13.062 1 94.75 96 ASN B CA 1
ATOM 2186 C C . ASN B 1 96 ? 6.762 -15.305 -12.727 1 94.75 96 ASN B C 1
ATOM 2188 O O . ASN B 1 96 ? 7.539 -14.914 -13.594 1 94.75 96 ASN B O 1
ATOM 2192 N N . VAL B 1 97 ? 6.836 -14.883 -11.539 1 95.31 97 VAL B N 1
ATOM 2193 C CA . VAL B 1 97 ? 7.777 -13.82 -11.188 1 95.31 97 VAL B CA 1
ATOM 2194 C C . VAL B 1 97 ? 8.883 -14.391 -10.297 1 95.31 97 VAL B C 1
ATOM 2196 O O . VAL B 1 97 ? 10.07 -14.258 -10.609 1 95.31 97 VAL B O 1
ATOM 2199 N N . LEU B 1 98 ? 8.516 -15.141 -9.234 1 94.06 98 LEU B N 1
ATOM 2200 C CA . LEU B 1 98 ? 9.453 -15.562 -8.203 1 94.06 98 LEU B CA 1
ATOM 2201 C C . LEU B 1 98 ? 10.07 -16.922 -8.547 1 94.06 98 LEU B C 1
ATOM 2203 O O . LEU B 1 98 ? 11.094 -17.297 -7.984 1 94.06 98 LEU B O 1
ATOM 2207 N N . SER B 1 99 ? 9.477 -17.672 -9.375 1 86.44 99 SER B N 1
ATOM 2208 C CA . SER B 1 99 ? 9.992 -18.984 -9.758 1 86.44 99 SER B CA 1
ATOM 2209 C C . SER B 1 99 ? 11.219 -18.859 -10.648 1 86.44 99 SER B C 1
ATOM 2211 O O . SER B 1 99 ? 12.023 -19.781 -10.742 1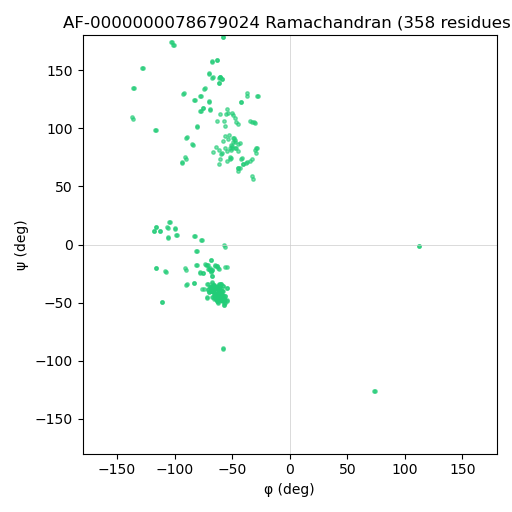 86.44 99 SER B O 1
ATOM 2213 N N . HIS B 1 100 ? 11.422 -17.734 -11.203 1 72.25 100 HIS B N 1
ATOM 2214 C CA . HIS B 1 100 ? 12.484 -17.562 -12.188 1 72.25 100 HIS B CA 1
ATOM 2215 C C . HIS B 1 100 ? 13.508 -16.547 -11.711 1 72.25 100 HIS B C 1
ATOM 2217 O O . HIS B 1 100 ? 14.359 -16.094 -12.492 1 72.25 100 HIS B O 1
ATOM 2223 N N . HIS B 1 101 ? 13.398 -16.234 -10.523 1 66.62 101 HIS B N 1
ATOM 2224 C CA . HIS B 1 101 ? 14.312 -15.172 -10.117 1 66.62 101 HIS B CA 1
ATOM 2225 C C . HIS B 1 101 ? 15.719 -15.711 -9.898 1 66.62 101 HIS B C 1
ATOM 2227 O O . HIS B 1 101 ? 15.898 -16.734 -9.234 1 66.62 101 HIS B O 1
ATOM 2233 N N . SER B 1 102 ? 16.531 -15.078 -10.523 1 61.47 102 SER B N 1
ATOM 2234 C CA . SER B 1 102 ? 17.922 -15.516 -10.641 1 61.47 102 SER B CA 1
ATOM 2235 C C . SER B 1 102 ? 18.688 -15.281 -9.352 1 61.47 102 SER B C 1
ATOM 2237 O O . SER B 1 102 ? 19.625 -16.031 -9.023 1 61.47 102 SER B O 1
ATOM 2239 N N . THR B 1 103 ? 18.375 -14.148 -8.742 1 65 103 THR B N 1
ATOM 2240 C CA . THR B 1 103 ? 19.141 -13.867 -7.547 1 65 103 THR B CA 1
ATOM 2241 C C . THR B 1 103 ? 18.594 -14.641 -6.348 1 65 103 THR B C 1
ATOM 2243 O O . THR B 1 103 ? 17.438 -14.453 -5.961 1 65 103 THR B O 1
ATOM 2246 N N . ASP B 1 104 ? 19.297 -15.672 -6.105 1 72.12 104 ASP B N 1
ATOM 2247 C CA . ASP B 1 104 ? 18.938 -16.5 -4.957 1 72.12 104 ASP B CA 1
ATOM 2248 C C . ASP B 1 104 ? 19.656 -16.031 -3.693 1 72.12 104 ASP B C 1
ATOM 2250 O O . ASP B 1 104 ? 20.688 -16.578 -3.324 1 72.12 104 ASP B O 1
ATOM 2254 N N . ASN B 1 105 ? 19.125 -14.914 -3.258 1 84.69 105 ASN B N 1
ATOM 2255 C CA . ASN B 1 105 ? 19.641 -14.492 -1.96 1 84.69 105 ASN B CA 1
ATOM 2256 C C . ASN B 1 105 ? 18.672 -14.844 -0.833 1 84.69 105 ASN B C 1
ATOM 2258 O O . ASN B 1 105 ? 17.609 -15.406 -1.079 1 84.69 105 ASN B O 1
ATOM 2262 N N . GLN B 1 106 ? 19.109 -14.664 0.321 1 88.69 106 GLN B N 1
ATOM 2263 C CA . GLN B 1 106 ? 18.344 -15.07 1.495 1 88.69 106 GLN B CA 1
ATOM 2264 C C . GLN B 1 106 ? 16.969 -14.398 1.518 1 88.69 106 GLN B C 1
ATOM 2266 O O . GLN B 1 106 ? 15.969 -15.023 1.885 1 88.69 106 GLN B O 1
ATOM 2271 N N . HIS B 1 107 ? 16.938 -13.172 1.066 1 88.94 107 HIS B N 1
ATOM 2272 C CA . HIS B 1 107 ? 15.68 -12.43 1.104 1 88.94 107 HIS B CA 1
ATOM 2273 C C . HIS B 1 107 ? 14.688 -12.969 0.074 1 88.94 107 HIS B C 1
ATOM 2275 O O . HIS B 1 107 ? 13.492 -13.07 0.35 1 88.94 107 HIS B O 1
ATOM 2281 N N . THR B 1 108 ? 15.148 -13.328 -1.04 1 92.06 108 THR B N 1
ATOM 2282 C CA . THR B 1 108 ? 14.273 -13.867 -2.072 1 92.06 108 THR B CA 1
ATOM 2283 C C . THR B 1 108 ? 13.734 -15.234 -1.669 1 92.06 108 THR B C 1
ATOM 2285 O O . THR B 1 108 ? 12.555 -15.539 -1.896 1 92.06 108 THR B O 1
ATOM 2288 N N . ARG B 1 109 ? 14.578 -15.977 -1.097 1 92.94 109 ARG B N 1
ATOM 2289 C CA . ARG B 1 109 ? 14.148 -17.297 -0.642 1 92.94 109 ARG B CA 1
ATOM 2290 C C . ARG B 1 109 ? 13.078 -17.188 0.44 1 92.94 109 ARG B C 1
ATOM 2292 O O . ARG B 1 109 ? 12.062 -17.875 0.394 1 92.94 109 ARG B O 1
ATOM 2299 N N . ARG B 1 110 ? 13.32 -16.359 1.377 1 94.25 110 ARG B N 1
ATOM 2300 C CA . ARG B 1 110 ? 12.328 -16.141 2.424 1 94.25 110 ARG B CA 1
ATOM 2301 C C . ARG B 1 110 ? 11.008 -15.648 1.837 1 94.25 110 ARG B C 1
ATOM 2303 O O . ARG B 1 110 ? 9.938 -16.125 2.211 1 94.25 110 ARG B O 1
ATOM 2310 N N . LEU B 1 111 ? 11.156 -14.68 0.987 1 96 111 LEU B N 1
ATOM 2311 C CA . LEU B 1 111 ? 9.969 -14.117 0.356 1 96 111 LEU B CA 1
ATOM 2312 C C . LEU B 1 111 ? 9.148 -15.203 -0.327 1 96 111 LEU B C 1
ATOM 2314 O O . LEU B 1 111 ? 7.938 -15.297 -0.119 1 96 111 LEU B O 1
ATOM 2318 N N . ARG B 1 112 ? 9.812 -16.016 -1.086 1 96.06 112 ARG B N 1
ATOM 2319 C CA . ARG B 1 112 ? 9.117 -17.094 -1.786 1 96.06 112 ARG B CA 1
ATOM 2320 C C . ARG B 1 112 ? 8.43 -18.031 -0.801 1 96.06 112 ARG B C 1
ATOM 2322 O O . ARG B 1 112 ? 7.262 -18.391 -0.984 1 96.06 112 ARG B O 1
ATOM 2329 N N . SER B 1 113 ? 9.133 -18.438 0.211 1 96.5 113 SER B N 1
ATOM 2330 C CA . SER B 1 113 ? 8.586 -19.344 1.214 1 96.5 113 SER B CA 1
ATOM 2331 C C . SER B 1 113 ? 7.395 -18.719 1.934 1 96.5 113 SER B C 1
ATOM 2333 O O . SER B 1 113 ? 6.348 -19.359 2.072 1 96.5 113 SER B O 1
ATOM 2335 N N . ASP B 1 114 ? 7.539 -17.516 2.346 1 97.81 114 ASP B N 1
ATOM 2336 C CA . ASP B 1 114 ? 6.492 -16.844 3.107 1 97.81 114 ASP B CA 1
ATOM 2337 C C . ASP B 1 114 ? 5.266 -16.562 2.234 1 97.81 114 ASP B C 1
ATOM 2339 O O . ASP B 1 114 ? 4.129 -16.734 2.68 1 97.81 114 ASP B O 1
ATOM 2343 N N . LEU B 1 115 ? 5.469 -16.156 0.984 1 98.31 115 LEU B N 1
ATOM 2344 C CA . LEU B 1 115 ? 4.344 -15.906 0.089 1 98.31 115 LEU B CA 1
ATOM 2345 C C . LEU B 1 115 ? 3.627 -17.203 -0.257 1 98.31 115 LEU B C 1
ATOM 2347 O O . LEU B 1 115 ? 2.4 -17.234 -0.379 1 98.31 115 LEU B O 1
ATOM 2351 N N . SER B 1 116 ? 4.418 -18.266 -0.399 1 98 116 SER B N 1
ATOM 2352 C CA . SER B 1 116 ? 3.803 -19.562 -0.604 1 98 116 SER B CA 1
ATOM 2353 C C . SER B 1 116 ? 2.941 -19.969 0.59 1 98 116 SER B C 1
ATOM 2355 O O . SER B 1 116 ? 1.835 -20.484 0.418 1 98 116 SER B O 1
ATOM 2357 N N . ARG B 1 117 ? 3.48 -19.734 1.734 1 98.38 117 ARG B N 1
ATOM 2358 C CA . ARG B 1 117 ? 2.717 -20.031 2.943 1 98.38 117 ARG B CA 1
ATOM 2359 C C . ARG B 1 117 ? 1.438 -19.203 2.996 1 98.38 117 ARG B C 1
ATOM 2361 O O . ARG B 1 117 ? 0.374 -19.703 3.348 1 98.38 117 ARG B O 1
ATOM 2368 N N . ILE B 1 118 ? 1.463 -17.922 2.662 1 98.56 118 ILE B N 1
ATOM 2369 C CA . ILE B 1 118 ? 0.289 -17.047 2.645 1 98.56 118 ILE B CA 1
ATOM 2370 C C . ILE B 1 118 ? -0.764 -17.625 1.7 1 98.56 118 ILE B C 1
ATOM 2372 O O . ILE B 1 118 ? -1.937 -17.75 2.064 1 98.56 118 ILE B O 1
ATOM 2376 N N . SER B 1 119 ? -0.332 -18.016 0.509 1 98.5 119 SER B N 1
ATOM 2377 C CA . SER B 1 119 ? -1.25 -18.594 -0.465 1 98.5 119 SER B CA 1
ATOM 2378 C C . SER B 1 119 ? -1.94 -19.828 0.098 1 98.5 119 SER B C 1
ATOM 2380 O O . SER B 1 119 ? -3.162 -19.953 0.01 1 98.5 119 SER B O 1
ATOM 2382 N N . HIS B 1 120 ? -1.186 -20.641 0.671 1 98.31 120 HIS B N 1
ATOM 2383 C CA . HIS B 1 120 ? -1.724 -21.859 1.257 1 98.31 120 HIS B CA 1
ATOM 2384 C C . HIS B 1 120 ? -2.717 -21.547 2.371 1 98.31 120 HIS B C 1
ATOM 2386 O O . HIS B 1 120 ? -3.814 -22.109 2.404 1 98.31 120 HIS B O 1
ATOM 2392 N N . ASP B 1 121 ? -2.357 -20.703 3.297 1 98.25 121 ASP B N 1
ATOM 2393 C CA . ASP B 1 121 ? -3.217 -20.328 4.418 1 98.25 121 ASP B CA 1
ATOM 2394 C C . ASP B 1 121 ? -4.531 -19.719 3.926 1 98.25 121 ASP B C 1
ATOM 2396 O O . ASP B 1 121 ? -5.594 -20 4.48 1 98.25 121 ASP B O 1
ATOM 2400 N N . LEU B 1 122 ? -4.449 -18.922 2.918 1 98.06 122 LEU B N 1
ATOM 2401 C CA . LEU B 1 122 ? -5.652 -18.25 2.436 1 98.06 122 LEU B CA 1
ATOM 2402 C C . LEU B 1 122 ? -6.602 -19.25 1.782 1 98.06 122 LEU B C 1
ATOM 2404 O O . LEU B 1 122 ? -7.824 -19.109 1.899 1 98.06 122 LEU B O 1
ATOM 2408 N N . GLU B 1 123 ? -6.051 -20.203 1.097 1 97.81 123 GLU B N 1
ATOM 2409 C CA . GLU B 1 123 ? -6.887 -21.297 0.595 1 97.81 123 GLU B CA 1
ATOM 2410 C C . GLU B 1 123 ? -7.586 -22.016 1.738 1 97.81 123 GLU B C 1
ATOM 2412 O O . GLU B 1 123 ? -8.781 -22.328 1.65 1 97.81 123 GLU B O 1
ATOM 2417 N N . ALA B 1 124 ? -6.914 -22.203 2.775 1 96.75 124 ALA B N 1
ATOM 2418 C CA . ALA B 1 124 ? -7.465 -22.891 3.938 1 96.75 124 ALA B CA 1
ATOM 2419 C C . ALA B 1 124 ? -8.531 -22.047 4.629 1 96.75 124 ALA B C 1
ATOM 2421 O O . ALA B 1 124 ? -9.398 -22.578 5.324 1 96.75 124 ALA B O 1
ATOM 2422 N N . HIS B 1 125 ? -8.492 -20.75 4.41 1 94.31 125 HIS B N 1
ATOM 2423 C CA . HIS B 1 125 ? -9.453 -19.844 5.039 1 94.31 125 HIS B CA 1
ATOM 2424 C C . HIS B 1 125 ? -10.578 -19.484 4.074 1 94.31 125 HIS B C 1
ATOM 2426 O O . HIS B 1 125 ? -11.203 -18.438 4.215 1 94.31 125 HIS B O 1
ATOM 2432 N N . GLY B 1 126 ? -10.648 -20.25 2.992 1 93.75 126 GLY B N 1
ATOM 2433 C CA . GLY B 1 126 ? -11.875 -20.141 2.217 1 93.75 126 GLY B CA 1
ATOM 2434 C C . GLY B 1 126 ? -11.672 -19.5 0.857 1 93.75 126 GLY B C 1
ATOM 2435 O O . GLY B 1 126 ? -12.609 -19.375 0.076 1 93.75 126 GLY B O 1
ATOM 2436 N N . CYS B 1 127 ? -10.469 -19.141 0.608 1 96.25 127 CYS B N 1
ATOM 2437 C CA . CYS B 1 127 ? -10.242 -18.578 -0.714 1 96.25 127 CYS B CA 1
ATOM 2438 C C . CYS B 1 127 ? -10.18 -19.656 -1.776 1 96.25 127 CYS B C 1
ATOM 2440 O O . CYS B 1 127 ? -9.289 -20.516 -1.756 1 96.25 127 CYS B O 1
ATOM 2442 N N . ASN B 1 128 ? -11.188 -19.562 -2.633 1 96.69 128 ASN B N 1
ATOM 2443 C CA . ASN B 1 128 ? -11.016 -20.281 -3.895 1 96.69 128 ASN B CA 1
ATOM 2444 C C . ASN B 1 128 ? -10.234 -19.453 -4.91 1 96.69 128 ASN B C 1
ATOM 2446 O O . ASN B 1 128 ? -10.82 -18.781 -5.75 1 96.69 128 ASN B O 1
ATOM 2450 N N . ILE B 1 129 ? -9.031 -19.547 -4.848 1 96.38 129 ILE B N 1
ATOM 2451 C CA . ILE B 1 129 ? -8.109 -18.609 -5.477 1 96.38 129 ILE B CA 1
ATOM 2452 C C . ILE B 1 129 ? -8.305 -18.625 -6.992 1 96.38 129 ILE B C 1
ATOM 2454 O O . ILE B 1 129 ? -8.328 -17.578 -7.633 1 96.38 129 ILE B O 1
ATOM 2458 N N . THR B 1 130 ? -8.523 -19.734 -7.602 1 94.38 130 THR B N 1
ATOM 2459 C CA . THR B 1 130 ? -8.617 -19.891 -9.055 1 94.38 130 THR B CA 1
ATOM 2460 C C . THR B 1 130 ? -9.875 -19.203 -9.586 1 94.38 130 THR B C 1
ATOM 2462 O O . THR B 1 130 ? -9.938 -18.828 -10.758 1 94.38 130 THR B O 1
ATOM 2465 N N . ARG B 1 131 ? -10.859 -19.031 -8.766 1 94.31 131 ARG B N 1
ATOM 2466 C CA . ARG B 1 131 ? -12.117 -18.422 -9.172 1 94.31 131 ARG B CA 1
ATOM 2467 C C . ARG B 1 131 ? -11.906 -16.969 -9.609 1 94.31 131 ARG B C 1
ATOM 2469 O O . ARG B 1 131 ? -12.695 -16.438 -10.383 1 94.31 131 ARG B O 1
ATOM 2476 N N . TYR B 1 132 ? -10.836 -16.453 -9.211 1 94.69 132 TYR B N 1
ATOM 2477 C CA . TYR B 1 132 ? -10.625 -15.031 -9.445 1 94.69 132 TYR B CA 1
ATOM 2478 C C . TYR B 1 132 ? -9.766 -14.805 -10.688 1 94.69 132 TYR B C 1
ATOM 2480 O O . TYR B 1 132 ? -9.414 -13.664 -11 1 94.69 132 TYR B O 1
ATOM 2488 N N . HIS B 1 133 ? -9.508 -15.797 -11.391 1 94.56 133 HIS B N 1
ATOM 2489 C CA . HIS B 1 133 ? -8.664 -15.727 -12.578 1 94.56 133 HIS B CA 1
ATOM 2490 C C . HIS B 1 133 ? -9.242 -14.758 -13.602 1 94.56 133 HIS B C 1
ATOM 2492 O O . HIS B 1 133 ? -8.5 -14.016 -14.25 1 94.56 133 HIS B O 1
ATOM 2498 N N . ASP B 1 134 ? -10.578 -14.719 -13.648 1 93.69 134 ASP B N 1
ATOM 2499 C CA . ASP B 1 134 ? -11.195 -13.898 -14.688 1 93.69 134 ASP B CA 1
ATOM 2500 C C . ASP B 1 134 ? -11.773 -12.617 -14.102 1 93.69 134 ASP B C 1
ATOM 2502 O O . ASP B 1 134 ? -12.469 -11.867 -14.789 1 93.69 134 ASP B O 1
ATOM 2506 N N . HIS B 1 135 ? -11.492 -12.438 -12.859 1 93 135 HIS B N 1
ATOM 2507 C CA . HIS B 1 135 ? -11.898 -11.156 -12.297 1 93 135 HIS B CA 1
ATOM 2508 C C . HIS B 1 135 ? -11.195 -9.992 -13 1 93 135 HIS B C 1
ATOM 2510 O O . HIS B 1 135 ? -10 -10.07 -13.289 1 93 135 HIS B O 1
ATOM 2516 N N . GLN B 1 136 ? -11.883 -8.984 -13.25 1 91.5 136 GLN B N 1
ATOM 2517 C CA . GLN B 1 136 ? -11.383 -7.871 -14.047 1 91.5 136 GLN B CA 1
ATOM 2518 C C . GLN B 1 136 ? -10.07 -7.336 -13.484 1 91.5 136 GLN B C 1
ATOM 2520 O O . GLN B 1 136 ? -9.156 -6.98 -14.242 1 91.5 136 GLN B O 1
ATOM 2525 N N . HIS B 1 137 ? -9.984 -7.324 -12.234 1 90.5 137 HIS B N 1
ATOM 2526 C CA . HIS B 1 137 ? -8.789 -6.824 -11.57 1 90.5 137 HIS B CA 1
ATOM 2527 C C . HIS B 1 137 ? -7.578 -7.703 -11.883 1 90.5 137 HIS B C 1
ATOM 2529 O O . HIS B 1 137 ? -6.5 -7.195 -12.203 1 90.5 137 HIS B O 1
ATOM 2535 N N . ALA B 1 138 ? -7.773 -8.938 -11.797 1 95.56 138 ALA B N 1
ATOM 2536 C CA . ALA B 1 138 ? -6.707 -9.891 -12.094 1 95.56 138 ALA B CA 1
ATOM 2537 C C . ALA B 1 138 ? -6.34 -9.859 -13.578 1 95.56 138 ALA B C 1
ATOM 2539 O O . ALA B 1 138 ? -5.16 -9.898 -13.93 1 95.56 138 ALA B O 1
ATOM 2540 N N . VAL B 1 139 ? -7.285 -9.727 -14.391 1 96.31 139 VAL B N 1
ATOM 2541 C CA . VAL B 1 139 ? -7.07 -9.656 -15.836 1 96.31 139 VAL B CA 1
ATOM 2542 C C . VAL B 1 139 ? -6.262 -8.406 -16.172 1 96.31 139 VAL B C 1
ATOM 2544 O O . VAL B 1 139 ? -5.281 -8.477 -16.922 1 96.31 139 VAL B O 1
ATOM 2547 N N . LYS B 1 140 ? -6.637 -7.301 -15.625 1 94.69 140 LYS B N 1
ATOM 2548 C CA . LYS B 1 140 ? -5.934 -6.047 -15.883 1 94.69 140 LYS B CA 1
ATOM 2549 C C . LYS B 1 140 ? -4.48 -6.121 -15.43 1 94.69 140 LYS B C 1
ATOM 2551 O O . LYS B 1 140 ? -3.582 -5.637 -16.109 1 94.69 140 LYS B O 1
ATOM 2556 N N . PHE B 1 141 ? -4.242 -6.688 -14.336 1 96.81 141 PHE B N 1
ATOM 2557 C CA . PHE B 1 141 ? -2.879 -6.891 -13.859 1 96.81 141 PHE B CA 1
ATOM 2558 C C . PHE B 1 141 ? -2.064 -7.68 -14.883 1 96.81 141 PHE B C 1
ATOM 2560 O O . PHE B 1 141 ? -0.963 -7.266 -15.258 1 96.81 141 PHE B O 1
ATOM 2567 N N . ARG B 1 142 ? -2.619 -8.781 -15.266 1 97.06 142 ARG B N 1
ATOM 2568 C CA . ARG B 1 142 ? -1.896 -9.633 -16.203 1 97.06 142 ARG B CA 1
ATOM 2569 C C . ARG B 1 142 ? -1.645 -8.922 -17.516 1 97.06 142 ARG B C 1
ATOM 2571 O O . ARG B 1 142 ? -0.565 -9.039 -18.109 1 97.06 142 ARG B O 1
ATOM 2578 N N . GLN B 1 143 ? -2.605 -8.195 -17.984 1 95.94 143 GLN B N 1
ATOM 2579 C CA . GLN B 1 143 ? -2.426 -7.434 -19.219 1 95.94 143 GLN B CA 1
ATOM 2580 C C . GLN B 1 143 ? -1.271 -6.441 -19.078 1 95.94 143 GLN B C 1
ATOM 2582 O O . GLN B 1 143 ? -0.388 -6.395 -19.938 1 95.94 143 GLN B O 1
ATOM 2587 N N . ARG B 1 144 ? -1.211 -5.711 -18.016 1 93.75 144 ARG B N 1
ATOM 2588 C CA . ARG B 1 144 ? -0.149 -4.734 -17.797 1 93.75 144 ARG B CA 1
ATOM 2589 C C . ARG B 1 144 ? 1.203 -5.422 -17.641 1 93.75 144 ARG B C 1
ATOM 2591 O O . ARG B 1 144 ? 2.217 -4.926 -18.141 1 93.75 144 ARG B O 1
ATOM 2598 N N . TYR B 1 145 ? 1.214 -6.559 -17.016 1 96.19 145 TYR B N 1
ATOM 2599 C CA . TYR B 1 145 ? 2.432 -7.344 -16.844 1 96.19 145 TYR B CA 1
ATOM 2600 C C . TYR B 1 145 ? 3.014 -7.742 -18.203 1 96.19 145 TYR B C 1
ATOM 2602 O O . TYR B 1 145 ? 4.195 -7.512 -18.469 1 96.19 145 TYR B O 1
ATOM 2610 N N . PHE B 1 146 ? 2.201 -8.219 -19 1 95.5 146 PHE B N 1
ATOM 2611 C CA . PHE B 1 146 ? 2.699 -8.734 -20.266 1 95.5 146 PHE B CA 1
ATOM 2612 C C . PHE B 1 146 ? 3.002 -7.602 -21.25 1 95.5 146 PHE B C 1
ATOM 2614 O O . PHE B 1 146 ? 3.883 -7.727 -22.094 1 95.5 146 PHE B O 1
ATOM 2621 N N . GLU B 1 147 ? 2.398 -6.516 -21.078 1 92.69 147 GLU B N 1
ATOM 2622 C CA . GLU B 1 147 ? 2.648 -5.348 -21.922 1 92.69 147 GLU B CA 1
ATOM 2623 C C . GLU B 1 147 ? 4.031 -4.762 -21.656 1 92.69 147 GLU B C 1
ATOM 2625 O O . GLU B 1 147 ? 4.574 -4.031 -22.484 1 92.69 147 GLU B O 1
ATOM 2630 N N . HIS B 1 148 ? 4.641 -5.027 -20.531 1 91.19 148 HIS B N 1
ATOM 2631 C CA . HIS B 1 148 ? 5.914 -4.438 -20.141 1 91.19 148 HIS B CA 1
ATOM 2632 C C . HIS B 1 148 ? 7.082 -5.152 -20.812 1 91.19 148 HIS B C 1
ATOM 2634 O O . HIS B 1 148 ? 8.234 -4.738 -20.672 1 91.19 148 HIS B O 1
ATOM 2640 N N . GLY B 1 149 ? 6.859 -6.246 -21.547 1 89.06 149 GLY B N 1
ATOM 2641 C CA . GLY B 1 149 ? 7.871 -6.871 -22.375 1 89.06 149 GLY B CA 1
ATOM 2642 C C . GLY B 1 149 ? 8.93 -7.609 -21.594 1 89.06 149 GLY B C 1
ATOM 2643 O O . GLY B 1 149 ? 8.609 -8.43 -20.719 1 89.06 149 GLY B O 1
ATOM 2644 N N . GLN B 1 150 ? 10.289 -7.273 -21.828 1 87.19 150 GLN B N 1
ATOM 2645 C CA . GLN B 1 150 ? 11.398 -8.078 -21.328 1 87.19 150 GLN B CA 1
ATOM 2646 C C . GLN B 1 150 ? 11.688 -7.75 -19.859 1 87.19 150 GLN B C 1
ATOM 2648 O O . GLN B 1 150 ? 12.258 -8.57 -19.141 1 87.19 150 GLN B O 1
ATOM 2653 N N . HIS B 1 151 ? 11.195 -6.641 -19.438 1 89.25 151 HIS B N 1
ATOM 2654 C CA . HIS B 1 151 ? 11.516 -6.227 -18.078 1 89.25 151 HIS B CA 1
ATOM 2655 C C . HIS B 1 151 ? 10.312 -6.406 -17.156 1 89.25 151 HIS B C 1
ATOM 2657 O O . HIS B 1 151 ? 10.297 -5.883 -16.031 1 89.25 151 HIS B O 1
ATOM 2663 N N . ARG B 1 152 ? 9.344 -7.148 -17.625 1 93.06 152 ARG B N 1
ATOM 2664 C CA . ARG B 1 152 ? 8.094 -7.309 -16.891 1 93.06 152 ARG B CA 1
ATOM 2665 C C . ARG B 1 152 ? 8.328 -7.949 -15.523 1 93.06 152 ARG B C 1
ATOM 2667 O O . ARG B 1 152 ? 7.684 -7.586 -14.539 1 93.06 152 ARG B O 1
ATOM 2674 N N . ARG B 1 153 ? 9.25 -8.82 -15.477 1 93.56 153 ARG B N 1
ATOM 2675 C CA . ARG B 1 153 ? 9.5 -9.516 -14.211 1 93.56 153 ARG B CA 1
ATOM 2676 C C . ARG B 1 153 ? 10.148 -8.586 -13.195 1 93.56 153 ARG B C 1
ATOM 2678 O O . ARG B 1 153 ? 9.766 -8.57 -12.023 1 93.56 153 ARG B O 1
ATOM 2685 N N . THR B 1 154 ? 11.117 -7.859 -13.586 1 92.5 154 THR B N 1
ATOM 2686 C CA . THR B 1 154 ? 11.789 -6.902 -12.711 1 92.5 154 THR B CA 1
ATOM 2687 C C . THR B 1 154 ? 10.805 -5.844 -12.219 1 92.5 154 THR B C 1
ATOM 2689 O O . THR B 1 154 ? 10.836 -5.457 -11.047 1 92.5 154 THR B O 1
ATOM 2692 N N . LYS B 1 155 ? 9.906 -5.434 -13.133 1 93.38 155 LYS B N 1
ATOM 2693 C CA . LYS B 1 155 ? 8.891 -4.469 -12.734 1 93.38 155 LYS B CA 1
ATOM 2694 C C . LYS B 1 155 ? 7.965 -5.055 -11.672 1 93.38 155 LYS B C 1
ATOM 2696 O O . LYS B 1 155 ? 7.656 -4.398 -10.68 1 93.38 155 LYS B O 1
ATOM 2701 N N . ALA B 1 156 ? 7.578 -6.246 -11.938 1 95.38 156 ALA B N 1
ATOM 2702 C CA . ALA B 1 156 ? 6.691 -6.895 -10.969 1 95.38 156 ALA B CA 1
ATOM 2703 C C . ALA B 1 156 ? 7.379 -7.062 -9.625 1 95.38 156 ALA B C 1
ATOM 2705 O O . ALA B 1 156 ? 6.773 -6.824 -8.57 1 95.38 156 ALA B O 1
ATOM 2706 N N . LEU B 1 157 ? 8.617 -7.465 -9.648 1 94.94 157 LEU B N 1
ATOM 2707 C CA . LEU B 1 157 ? 9.367 -7.625 -8.406 1 94.94 157 LEU B CA 1
ATOM 2708 C C . LEU B 1 157 ? 9.484 -6.293 -7.668 1 94.94 157 LEU B C 1
ATOM 2710 O O . LEU B 1 157 ? 9.414 -6.25 -6.438 1 94.94 157 LEU B O 1
ATOM 2714 N N . GLY B 1 158 ? 9.609 -5.238 -8.414 1 93 158 GLY B N 1
ATOM 2715 C CA . GLY B 1 158 ? 9.688 -3.91 -7.832 1 93 158 GLY B CA 1
ATOM 2716 C C . GLY B 1 158 ? 8.391 -3.455 -7.191 1 93 158 GLY B C 1
ATOM 2717 O O . GLY B 1 158 ? 8.375 -2.496 -6.414 1 93 158 GLY B O 1
ATOM 2718 N N . GLU B 1 159 ? 7.273 -4.223 -7.504 1 93.88 159 GLU B N 1
ATOM 2719 C CA . GLU B 1 159 ? 5.965 -3.846 -6.977 1 93.88 159 GLU B CA 1
ATOM 2720 C C . GLU B 1 159 ? 5.418 -4.918 -6.039 1 93.88 159 GLU B C 1
ATOM 2722 O O . GLU B 1 159 ? 4.242 -4.883 -5.664 1 93.88 159 GLU B O 1
ATOM 2727 N N . VAL B 1 160 ? 6.293 -5.824 -5.605 1 96 160 VAL B N 1
ATOM 2728 C CA . VAL B 1 160 ? 5.816 -6.918 -4.766 1 96 160 VAL B CA 1
ATOM 2729 C C . VAL B 1 160 ? 5.355 -6.367 -3.418 1 96 160 VAL B C 1
ATOM 2731 O O . VAL B 1 160 ? 4.488 -6.957 -2.764 1 96 160 VAL B O 1
ATOM 2734 N N . ASP B 1 161 ? 5.91 -5.254 -2.998 1 92.5 161 ASP B N 1
ATOM 2735 C CA . ASP B 1 161 ? 5.504 -4.629 -1.742 1 92.5 161 ASP B CA 1
ATOM 2736 C C . ASP B 1 161 ? 4.059 -4.141 -1.815 1 92.5 161 ASP B C 1
ATOM 2738 O O . ASP B 1 161 ? 3.322 -4.215 -0.83 1 92.5 161 ASP B O 1
ATOM 2742 N N . ILE B 1 162 ? 3.623 -3.676 -2.936 1 94.62 162 ILE B N 1
ATOM 2743 C CA . ILE B 1 162 ? 2.24 -3.244 -3.111 1 94.62 162 ILE B CA 1
ATOM 2744 C C . ILE B 1 162 ? 1.301 -4.434 -2.928 1 94.62 162 ILE B C 1
ATOM 2746 O O . ILE B 1 162 ? 0.293 -4.332 -2.223 1 94.62 162 ILE B O 1
ATOM 2750 N N . LEU B 1 163 ? 1.63 -5.562 -3.617 1 97.06 163 LEU B N 1
ATOM 2751 C CA . LEU B 1 163 ? 0.837 -6.773 -3.43 1 97.06 163 LEU B CA 1
ATOM 2752 C C . LEU B 1 163 ? 0.791 -7.172 -1.957 1 97.06 163 LEU B C 1
ATOM 2754 O O . LEU B 1 163 ? -0.278 -7.48 -1.428 1 97.06 163 LEU B O 1
ATOM 2758 N N . PHE B 1 164 ? 1.924 -7.121 -1.312 1 96.75 164 PHE B N 1
ATOM 2759 C CA . PHE B 1 164 ? 2.004 -7.516 0.09 1 96.75 164 PHE B CA 1
ATOM 2760 C C . PHE B 1 164 ? 1.174 -6.582 0.963 1 96.75 164 PHE B C 1
ATOM 2762 O O . PHE B 1 164 ? 0.518 -7.027 1.908 1 96.75 164 PHE B O 1
ATOM 2769 N N . TYR B 1 165 ? 1.17 -5.332 0.65 1 93.44 165 TYR B N 1
ATOM 2770 C CA . TYR B 1 165 ? 0.358 -4.363 1.378 1 93.44 165 TYR B CA 1
ATOM 2771 C C . TYR B 1 165 ? -1.126 -4.68 1.233 1 93.44 165 TYR B C 1
ATOM 2773 O O . TYR B 1 165 ? -1.876 -4.625 2.211 1 93.44 165 TYR B O 1
ATOM 2781 N N . TYR B 1 166 ? -1.543 -5 0.065 1 94.69 166 TYR B N 1
ATOM 2782 C CA . TYR B 1 166 ? -2.943 -5.359 -0.134 1 94.69 166 TYR B CA 1
ATOM 2783 C C . TYR B 1 166 ? -3.307 -6.605 0.663 1 94.69 166 TYR B C 1
ATOM 2785 O O . TYR B 1 166 ? -4.359 -6.656 1.303 1 94.69 166 TYR B O 1
ATOM 2793 N N . LEU B 1 167 ? -2.445 -7.559 0.643 1 96.75 167 LEU B N 1
ATOM 2794 C CA . LEU B 1 167 ? -2.707 -8.773 1.411 1 96.75 167 LEU B CA 1
ATOM 2795 C C . LEU B 1 167 ? -2.789 -8.461 2.902 1 96.75 167 LEU B C 1
ATOM 2797 O O . LEU B 1 167 ? -3.668 -8.969 3.6 1 96.75 167 LEU B O 1
ATOM 2801 N N . GLN B 1 168 ? -1.93 -7.641 3.398 1 93.44 168 GLN B N 1
ATOM 2802 C CA . GLN B 1 168 ? -1.934 -7.258 4.809 1 93.44 168 GLN B CA 1
ATOM 2803 C C . GLN B 1 168 ? -3.23 -6.547 5.18 1 93.44 168 GLN B C 1
ATOM 2805 O O . GLN B 1 168 ? -3.775 -6.766 6.266 1 93.44 168 GLN B O 1
ATOM 2810 N N . ASP B 1 169 ? -3.734 -5.777 4.305 1 91.5 169 ASP B N 1
ATOM 2811 C CA . ASP B 1 169 ? -4.863 -4.91 4.621 1 91.5 169 ASP B CA 1
ATOM 2812 C C . ASP B 1 169 ? -6.184 -5.668 4.52 1 91.5 169 ASP B C 1
ATOM 2814 O O . ASP B 1 169 ? -7.113 -5.418 5.289 1 91.5 169 ASP B O 1
ATOM 2818 N N . TYR B 1 170 ? -6.188 -6.59 3.609 1 93.44 170 TYR B N 1
ATOM 2819 C CA . TYR B 1 170 ? -7.5 -7.152 3.314 1 93.44 170 TYR B CA 1
ATOM 2820 C C . TYR B 1 170 ? -7.617 -8.578 3.852 1 93.44 170 TYR B C 1
ATOM 2822 O O . TYR B 1 170 ? -8.727 -9.094 4.016 1 93.44 170 TYR B O 1
ATOM 2830 N N . CYS B 1 171 ? -6.473 -9.195 4.023 1 95.56 171 CYS B N 1
ATOM 2831 C CA . CYS B 1 171 ? -6.527 -10.586 4.473 1 95.56 171 CYS B CA 1
ATOM 2832 C C . CYS B 1 171 ? -6.43 -10.672 5.988 1 95.56 171 CYS B C 1
ATOM 2834 O O . CYS B 1 171 ? -5.48 -11.258 6.52 1 95.56 171 CYS B O 1
ATOM 2836 N N . VAL B 1 172 ? -7.523 -10.219 6.621 1 92.12 172 VAL B N 1
ATOM 2837 C CA . VAL B 1 172 ? -7.609 -10.094 8.07 1 92.12 172 VAL B CA 1
ATOM 2838 C C . VAL B 1 172 ? -8.867 -10.797 8.578 1 92.12 172 VAL B C 1
ATOM 2840 O O . VAL B 1 172 ? -9.836 -10.953 7.836 1 92.12 172 VAL B O 1
ATOM 2843 N N . GLN B 1 173 ? -8.805 -11.273 9.805 1 84.25 173 GLN B N 1
ATOM 2844 C CA . GLN B 1 173 ? -9.953 -11.914 10.438 1 84.25 173 GLN B CA 1
ATOM 2845 C C . GLN B 1 173 ? -11.055 -10.898 10.727 1 84.25 173 GLN B C 1
ATOM 2847 O O . GLN B 1 173 ? -10.781 -9.781 11.18 1 84.25 173 GLN B O 1
ATOM 2852 N N . SER B 1 174 ? -12.234 -11.055 10.086 1 66.5 174 SER B N 1
ATOM 2853 C CA . SER B 1 174 ? -13.359 -10.156 10.336 1 66.5 174 SER B CA 1
ATOM 2854 C C . SER B 1 174 ? -13.938 -10.367 11.734 1 66.5 174 SER B C 1
ATOM 2856 O O . SER B 1 174 ? -13.945 -11.492 12.242 1 66.5 174 SER B O 1
ATOM 2858 N N . ASP B 1 175 ? -14.008 -9.438 12.547 1 55.62 175 ASP B N 1
ATOM 2859 C CA . ASP B 1 175 ? -14.734 -9.57 13.812 1 55.62 175 ASP B CA 1
ATOM 2860 C C . ASP B 1 175 ? -16.172 -10.023 13.57 1 55.62 175 ASP B C 1
ATOM 2862 O O . ASP B 1 175 ? -16.938 -10.234 14.523 1 55.62 175 ASP B O 1
ATOM 2866 N N . VAL B 1 176 ? -16.859 -9.961 12.484 1 46.78 176 VAL B N 1
ATOM 2867 C CA . VAL B 1 176 ? -18.297 -10.258 12.5 1 46.78 176 VAL B CA 1
ATOM 2868 C C . VAL B 1 176 ? -18.516 -11.664 13.062 1 46.78 176 VAL B C 1
ATOM 2870 O O . VAL B 1 176 ? -19.641 -12.164 13.07 1 46.78 176 VAL B O 1
ATOM 2873 N N . SER B 1 177 ? -17.781 -12.516 13.453 1 37.09 177 SER B N 1
ATOM 2874 C CA . SER B 1 177 ? -18.344 -13.797 13.875 1 37.09 177 SER B CA 1
ATOM 2875 C C . SER B 1 177 ? -19.359 -13.609 14.992 1 37.09 177 SER B C 1
ATOM 2877 O O . SER B 1 177 ? -20.438 -14.211 14.969 1 37.09 177 SER B O 1
ATOM 2879 N N . THR B 1 178 ? -18.938 -13.609 16.484 1 34.06 178 THR B N 1
ATOM 2880 C CA . THR B 1 178 ? -19.703 -14.273 17.531 1 34.06 178 THR B CA 1
ATOM 2881 C C . THR B 1 178 ? -20.859 -13.391 18 1 34.06 178 THR B C 1
ATOM 2883 O O . THR B 1 178 ? -21.234 -13.422 19.172 1 34.06 178 THR B O 1
ATOM 2886 N N . ALA B 1 179 ? -21.328 -12.375 17.641 1 35.88 179 ALA B N 1
ATOM 2887 C CA . ALA B 1 179 ? -22.609 -12.062 18.281 1 35.88 179 ALA B CA 1
ATOM 2888 C C . ALA B 1 179 ? -23.641 -13.156 18 1 35.88 179 ALA B C 1
ATOM 2890 O O . ALA B 1 179 ? -24.047 -13.359 16.859 1 35.88 179 ALA B O 1
ATOM 2891 N N . THR B 1 180 ? -23.562 -14.312 18.719 1 28.59 180 THR B N 1
ATOM 2892 C CA . THR B 1 180 ? -24.688 -15.219 18.891 1 28.59 180 THR B CA 1
ATOM 2893 C C . THR B 1 180 ? -25.984 -14.438 19.031 1 28.59 180 THR B C 1
ATOM 2895 O O . THR B 1 180 ? -26.109 -13.57 19.906 1 28.59 180 THR B O 1
ATOM 2898 N N . PRO B 1 181 ? -27.016 -14.711 18.266 1 29.62 181 PRO B N 1
ATOM 2899 C CA . PRO B 1 181 ? -28.312 -14.172 18.688 1 29.62 181 PRO B CA 1
ATOM 2900 C C . PRO B 1 181 ? -28.609 -14.453 20.156 1 29.62 181 PRO B C 1
ATOM 2902 O O . PRO B 1 181 ? -28.125 -15.43 20.719 1 29.62 181 PRO B O 1
#

pLDDT: mean 80.12, std 21.57, range [28.34, 98.56]

Sequence (362 aa):
MVASTPRRLPRPAVALLAVSLLIGWSELAPVHLPHKALSPPLDDEQTHKAVEEVANQAQLEQDDPSVRLMPHPPAGPDNLEICCLHANILDFYLLNVLSHHSTDNQHTRRLRSDLSRISHDLEAHGCNITRYHDHQHAVKFRQRYFEHGQHRRTKALGEVDILFYYLQDYCVQSDVSTATPMVASTPRRLPRPAVALLAVSLLIGWSELAPVHLPHKALSPPLDDEQTHKAVEEVANQAQLEQDDPSVRLMPHPPAGPDNLEICCLHANILDFYLLNVLSHHSTDNQHTRRLRSDLSRISHDLEAHGCNITRYHDHQHAVKFRQRYFEHGQHRRTKALGEVDILFYYLQDYCVQSDVSTATP

InterPro domains:
  IPR009079 Four-helical cytokine-like, core [G3DSA:1.20.1250.10] (36-174)
  IPR009079 Four-helical cytokine-like, core [SSF47266] (43-171)
  IPR020444 Interleukin-24 [PR01937] (54-69)
  IPR020444 Interleukin-24 [PR01937] (80-97)
  IPR020444 Interleukin-24 [PR01937] (155-168)
  IPR020453 Interleukin-22 [PTHR48488] (16-175)

Organism: Tetraodon nigroviridis (NCBI:txid99883)

Foldseek 3Di:
DPPPPPPPDPDPPPPPPPPPPPPPCPVPPPPPPPPDDPDVLVVDPVSVVVVVVVVVVVCVVPVDPDDDPDDFDDADPCLLVLLLLLLLVLVVCLVPQLVPDDDDDPVSVVVSVVSVVLSVVSVVVPRPNVVNCPPPVNVVVVVVLVVVPPCSNVVVVVCVVVSVSSNVRRVDDDPPPPPDD/DPPPPPDPDPDPPPPPPPPPPPVPCPVPPPPPPPPDDPDVLVVDPVSVVVVVVVVVVVCVVPVDPDDDPDDFDDADPCLLVLLLLLLLVLVVCLPPQLVPDDDPDPVSVVVSVVSVVLSVVSVVVPRPNVVNCPPPVNVVVVVVLVVVPPCSNVVVVVCVVVSVSSNVRRVDDDPPPPPDD

Secondary structure (DSSP, 8-state):
------------------------------------BSSGGGG-HHHHHHHHHHHHHHHHH----S--SSPPPPP-TTHHHHHHHHHHHHHHIIIIISTT-----HHHHHHHHHHHHHHHHHHHTT--GGGGGGSHHHHHHHHHHHHTGGGHHHHHHHTHHHHHHHHHHHSB--S-S----/------------------------------------BSSGGGG-HHHHHHHHHHHHHHHHH----S--SSPPPPP-TTHHHHHHHHHHHHHHIIIIISTT-----HHHHHHHHHHHHHHHHHHHTT--GGGGGGSHHHHHHHHHHHHTGGGHHHHHHHTHHHHHHHHHHHSB--TTS----

Nearest PDB structures (foldseek):
  4o6k-assembly2_B  TM=6.184E-01  e=7.504E-04  Danio rerio
  6jx6-assembly1_D  TM=3.032E-01  e=8.606E+00  Homo sapiens
  4o6k-assembly2_B  TM=6.186E-01  e=5.965E-04  Danio rerio

Solvent-accessible surface area (backbone atoms only — not comparable to full-atom values): 21150 Å² total; per-residue (Å²): 136,84,80,74,74,78,77,77,71,79,74,79,76,77,75,75,76,74,73,74,74,73,68,70,72,66,71,71,66,75,79,72,70,79,84,43,55,63,31,70,52,67,75,31,44,67,49,51,45,22,37,49,51,48,13,50,53,26,34,70,75,48,83,68,57,63,81,72,49,70,66,70,66,82,79,56,96,56,23,62,60,54,20,28,45,49,42,29,52,46,51,46,38,53,66,67,39,62,66,68,52,77,73,79,43,73,42,49,52,48,40,52,54,43,52,50,49,39,48,52,38,42,44,73,72,66,33,62,35,74,75,34,60,76,34,66,64,46,42,50,25,51,52,46,38,62,70,52,56,93,50,24,50,47,52,48,41,38,42,44,45,58,56,51,50,50,42,51,49,25,32,42,61,71,77,80,67,75,81,68,132,135,84,82,76,74,79,78,78,74,80,74,81,76,78,75,76,76,74,76,73,74,72,70,70,72,65,71,72,66,76,79,72,69,78,83,43,55,65,30,70,53,65,74,31,45,67,48,50,46,22,36,50,50,48,14,50,53,25,35,71,75,49,83,68,59,61,81,71,51,70,65,70,64,82,79,54,95,57,24,62,60,53,20,28,45,50,42,32,51,47,51,45,39,54,66,69,40,61,66,67,53,78,71,79,42,72,43,50,51,48,39,52,53,42,53,51,49,40,49,53,37,40,42,75,71,66,32,62,35,73,75,32,59,76,35,67,63,47,42,50,25,52,52,48,38,60,70,51,57,92,51,24,49,45,52,49,40,38,42,43,46,58,54,49,48,50,41,50,50,24,32,43,61,70,78,80,67,75,82,68,130

Radius of gyration: 30.43 Å; Cα contacts (8 Å, |Δi|>4): 365; chains: 2; bounding box: 60×122×128 Å